Protein AF-A0A945HWL0-F1 (afdb_monomer)

Structure (mmCIF, N/CA/C/O backbone):
data_AF-A0A945HWL0-F1
#
_entry.id   AF-A0A945HWL0-F1
#
loop_
_atom_site.group_PDB
_atom_site.id
_atom_site.type_symbol
_atom_site.label_atom_id
_atom_site.label_alt_id
_atom_site.label_comp_id
_atom_site.label_asym_id
_atom_site.label_entity_id
_atom_site.label_seq_id
_atom_site.pdbx_PDB_ins_code
_atom_site.Cartn_x
_atom_site.Cartn_y
_atom_site.Cartn_z
_atom_site.occupancy
_atom_site.B_iso_or_equiv
_atom_site.auth_seq_id
_atom_site.auth_comp_id
_atom_site.auth_asym_id
_atom_site.auth_atom_id
_atom_site.pdbx_PDB_model_num
ATOM 1 N N . MET A 1 1 ? -1.138 -29.474 -61.353 1.00 31.70 1 MET A N 1
ATOM 2 C CA . MET A 1 1 ? -0.310 -30.289 -60.427 1.00 31.70 1 MET A CA 1
ATOM 3 C C . MET A 1 1 ? 0.779 -29.372 -59.882 1.00 31.70 1 MET A C 1
ATOM 5 O O . MET A 1 1 ? 1.465 -28.802 -60.707 1.00 31.70 1 MET A O 1
ATOM 9 N N . ARG A 1 2 ? 0.978 -29.104 -58.590 1.00 29.55 2 ARG A N 1
ATOM 10 C CA . ARG A 1 2 ? 0.457 -29.659 -57.333 1.00 29.55 2 ARG A CA 1
ATOM 11 C C . ARG A 1 2 ? 0.243 -28.516 -56.326 1.00 29.55 2 ARG A C 1
ATOM 13 O O . ARG A 1 2 ? 0.964 -27.528 -56.336 1.00 29.55 2 ARG A O 1
ATOM 20 N N . PHE A 1 3 ? -0.765 -28.721 -55.491 1.00 24.02 3 PHE A N 1
ATOM 21 C CA . PHE A 1 3 ? -1.136 -27.985 -54.290 1.00 24.02 3 PHE A CA 1
ATOM 22 C C . PHE A 1 3 ? -0.416 -28.592 -53.067 1.00 24.02 3 PHE A C 1
ATOM 24 O O . PHE A 1 3 ? -0.153 -29.796 -53.081 1.00 24.02 3 PHE A O 1
ATOM 31 N N . SER A 1 4 ? -0.272 -27.779 -52.010 1.00 29.03 4 SER A N 1
ATOM 32 C CA . SER A 1 4 ? -0.361 -28.167 -50.583 1.00 29.03 4 SER A CA 1
ATOM 33 C C . SER A 1 4 ? 0.836 -28.887 -49.928 1.00 29.03 4 SER A C 1
ATOM 35 O O . SER A 1 4 ? 1.519 -29.653 -50.587 1.00 29.03 4 SER A O 1
ATOM 37 N N . PHE A 1 5 ? 1.148 -28.764 -48.627 1.00 27.81 5 PHE A N 1
ATOM 38 C CA . PHE A 1 5 ? 0.591 -28.059 -47.453 1.00 27.81 5 PHE A CA 1
ATOM 39 C C . PHE A 1 5 ? 1.579 -28.265 -46.266 1.00 27.81 5 PHE A C 1
ATOM 41 O O . PHE A 1 5 ? 2.423 -29.155 -46.335 1.00 27.81 5 PHE A O 1
ATOM 48 N N . LEU A 1 6 ? 1.312 -27.553 -45.159 1.00 27.14 6 LEU A N 1
ATOM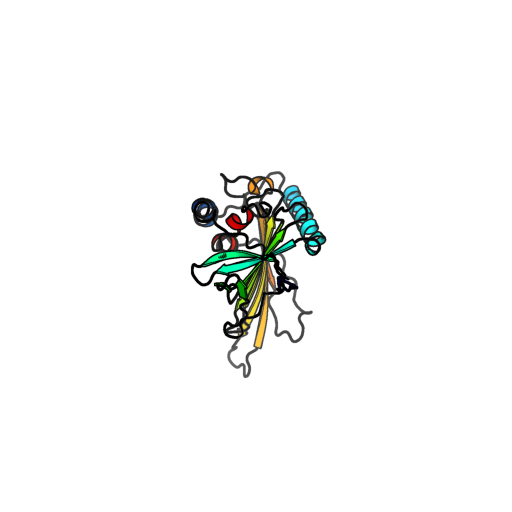 49 C CA . LEU A 1 6 ? 1.697 -27.780 -43.746 1.00 27.14 6 LEU A CA 1
ATOM 50 C C . LEU A 1 6 ? 3.037 -27.196 -43.259 1.00 27.14 6 LEU A C 1
ATOM 52 O O . LEU A 1 6 ? 4.093 -27.705 -43.608 1.00 27.14 6 LEU A O 1
ATOM 56 N N . THR A 1 7 ? 3.087 -26.032 -42.583 1.00 28.72 7 THR A N 1
ATOM 57 C CA . THR A 1 7 ? 2.623 -25.648 -41.212 1.00 28.72 7 THR A CA 1
ATOM 58 C C . THR A 1 7 ? 3.153 -26.525 -40.069 1.00 28.72 7 THR A C 1
ATOM 60 O O . THR A 1 7 ? 2.930 -27.727 -40.080 1.00 28.72 7 THR A O 1
ATOM 63 N N . PHE A 1 8 ? 3.761 -25.915 -39.033 1.00 27.59 8 PHE A N 1
ATOM 64 C CA . PHE A 1 8 ? 3.120 -25.767 -37.709 1.00 27.59 8 PHE A CA 1
ATOM 65 C C . PHE A 1 8 ? 3.921 -24.881 -36.716 1.00 27.59 8 PHE A C 1
ATOM 67 O O . PHE A 1 8 ? 5.028 -25.212 -36.317 1.00 27.59 8 PHE A O 1
ATOM 74 N N . ILE A 1 9 ? 3.288 -23.763 -36.338 1.00 29.19 9 ILE A N 1
ATOM 75 C CA . ILE A 1 9 ? 3.091 -23.220 -34.978 1.00 29.19 9 ILE A CA 1
ATOM 76 C C . ILE A 1 9 ? 4.310 -23.042 -34.055 1.00 29.19 9 ILE A C 1
ATOM 78 O O . ILE A 1 9 ? 4.743 -23.975 -33.398 1.00 29.19 9 ILE A O 1
ATOM 82 N N . TYR A 1 10 ? 4.688 -21.775 -33.851 1.00 26.78 10 TYR A N 1
ATOM 83 C CA . TYR A 1 10 ? 4.917 -21.206 -32.513 1.00 26.78 10 TYR A CA 1
ATOM 84 C C . TYR A 1 10 ? 4.355 -19.772 -32.476 1.00 26.78 10 TYR A C 1
ATOM 86 O O . TYR A 1 10 ? 5.049 -18.793 -32.236 1.00 26.78 10 TYR A O 1
ATOM 94 N N . GLN A 1 11 ? 3.053 -19.637 -32.745 1.00 27.55 11 GLN A N 1
ATOM 95 C CA . GLN A 1 11 ? 2.280 -18.599 -32.067 1.00 27.55 11 GLN A CA 1
ATOM 96 C C . GLN A 1 11 ? 1.933 -19.174 -30.695 1.00 27.55 11 GLN A C 1
ATOM 98 O O . GLN A 1 11 ? 0.851 -19.714 -30.490 1.00 27.55 11 GLN A O 1
ATOM 103 N N . MET A 1 12 ? 2.874 -19.087 -29.755 1.00 25.14 12 MET A N 1
ATOM 104 C CA . MET A 1 12 ? 2.459 -18.932 -28.369 1.00 25.14 12 MET A CA 1
ATOM 105 C C . MET A 1 12 ? 1.903 -17.517 -28.319 1.00 25.14 12 MET A C 1
ATOM 107 O O . MET A 1 12 ? 2.640 -16.538 -28.236 1.00 25.14 12 MET A O 1
ATOM 111 N N . THR A 1 13 ? 0.592 -17.396 -28.510 1.00 31.72 13 THR A N 1
ATOM 112 C CA . THR A 1 13 ? -0.143 -16.221 -28.065 1.00 31.72 13 THR A CA 1
ATOM 113 C C . THR A 1 13 ? 0.032 -16.179 -26.556 1.00 31.72 13 THR A C 1
ATOM 115 O O . THR A 1 13 ? -0.805 -16.693 -25.815 1.00 31.72 13 THR A O 1
ATOM 118 N N . SER A 1 14 ? 1.148 -15.624 -26.088 1.00 31.56 14 SER A N 1
ATOM 119 C CA . SER A 1 14 ? 1.226 -15.121 -24.733 1.00 31.56 14 SER A CA 1
ATOM 120 C C . SER A 1 14 ? 0.176 -14.025 -24.691 1.00 31.56 14 SER A C 1
ATOM 122 O O . SER A 1 14 ? 0.393 -12.918 -25.182 1.00 31.56 14 SER A O 1
ATOM 124 N N . PHE A 1 15 ? -1.017 -14.382 -24.216 1.00 35.84 15 PHE A N 1
ATOM 125 C CA . PHE A 1 15 ? -2.052 -13.432 -23.856 1.00 35.84 15 PHE A CA 1
ATOM 126 C C . PHE A 1 15 ? -1.463 -12.604 -22.716 1.00 35.84 15 PHE A C 1
ATOM 128 O O . PHE A 1 15 ? -1.609 -12.920 -21.538 1.00 35.84 15 PHE A O 1
ATOM 135 N N . VAL A 1 16 ? -0.696 -11.575 -23.071 1.00 39.41 16 VAL A N 1
ATOM 136 C CA . VAL A 1 16 ? -0.457 -10.450 -22.183 1.00 39.41 16 VAL A CA 1
ATOM 137 C C . VAL A 1 16 ? -1.834 -9.825 -22.048 1.00 39.41 16 VAL A C 1
ATOM 139 O O . VAL A 1 16 ? -2.327 -9.181 -22.974 1.00 39.41 16 VAL A O 1
ATOM 142 N N . TRP A 1 17 ? -2.504 -10.103 -20.935 1.00 44.16 17 TRP A N 1
ATOM 143 C CA . TRP A 1 17 ? -3.725 -9.404 -20.570 1.00 44.16 17 TRP A CA 1
ATOM 144 C C . TRP A 1 17 ? -3.342 -7.962 -20.250 1.00 44.16 17 TRP A C 1
ATOM 146 O O . TRP A 1 17 ? -3.083 -7.601 -19.107 1.00 44.16 17 TRP A O 1
ATOM 156 N N . LEU A 1 18 ? -3.221 -7.154 -21.299 1.00 43.69 18 LEU A N 1
ATOM 157 C CA . LEU A 1 18 ? -2.902 -5.745 -21.200 1.00 43.69 18 LEU A CA 1
ATOM 158 C C . LEU A 1 18 ? -4.197 -5.020 -20.810 1.00 43.69 18 LEU A C 1
ATOM 160 O O . LEU A 1 18 ? -5.021 -4.690 -21.663 1.00 43.69 18 LEU A O 1
ATOM 164 N N . ILE A 1 19 ? -4.422 -4.820 -19.509 1.00 53.97 19 ILE A N 1
ATOM 165 C CA . ILE A 1 19 ? -5.594 -4.070 -19.039 1.00 53.97 19 ILE A CA 1
ATOM 166 C C . ILE A 1 19 ? -5.339 -2.591 -19.315 1.00 53.97 19 ILE A C 1
ATOM 168 O O . ILE A 1 19 ? -4.570 -1.943 -18.603 1.00 53.97 19 ILE A O 1
ATOM 172 N N . ALA A 1 20 ? -5.959 -2.066 -20.373 1.00 43.78 20 ALA A N 1
ATOM 173 C CA . ALA A 1 20 ? -5.844 -0.663 -20.736 1.00 43.78 20 ALA A CA 1
ATOM 174 C C . ALA A 1 20 ? -6.577 0.228 -19.730 1.00 43.78 20 ALA A C 1
ATOM 176 O O . ALA A 1 20 ? -7.778 0.092 -19.490 1.00 43.78 20 ALA A O 1
ATOM 177 N N . ALA A 1 21 ? -5.845 1.193 -19.188 1.00 47.69 21 ALA A N 1
ATOM 178 C CA . ALA A 1 21 ? -6.322 2.143 -18.206 1.00 47.69 21 ALA A CA 1
ATOM 179 C C . ALA A 1 21 ? -7.119 3.321 -18.819 1.00 47.69 21 ALA A C 1
ATOM 181 O O . ALA A 1 21 ? -6.819 4.490 -18.580 1.00 47.69 21 ALA A O 1
ATOM 182 N N . THR A 1 22 ? -8.133 3.071 -19.651 1.00 39.31 22 THR A N 1
ATOM 183 C CA . THR A 1 22 ? -8.811 4.149 -20.410 1.00 39.31 22 THR A CA 1
ATOM 184 C C . THR A 1 22 ? -9.835 4.959 -19.605 1.00 39.31 22 THR A C 1
ATOM 186 O O . THR A 1 22 ? -10.060 6.126 -19.910 1.00 39.31 22 THR A O 1
ATOM 189 N N . ASN A 1 23 ? -10.387 4.423 -18.513 1.00 35.09 23 ASN A N 1
ATOM 190 C CA . ASN A 1 23 ? -11.319 5.147 -17.629 1.00 35.09 23 ASN A CA 1
ATOM 191 C C . ASN A 1 23 ? -10.647 6.154 -16.665 1.00 35.09 23 ASN A C 1
ATOM 193 O O . ASN A 1 23 ? -11.290 6.659 -15.758 1.00 35.09 23 ASN A O 1
ATOM 197 N N . PHE A 1 24 ? -9.359 6.462 -16.808 1.00 39.72 24 PHE A N 1
ATOM 198 C CA . PHE A 1 24 ? -8.537 6.981 -15.706 1.00 39.72 24 PHE A CA 1
ATOM 199 C C . PHE A 1 24 ? -8.543 8.504 -15.542 1.00 39.72 24 PHE A C 1
ATOM 201 O O . PHE A 1 24 ? -8.428 9.013 -14.426 1.00 39.72 24 PHE A O 1
ATOM 208 N N . ILE A 1 25 ? -8.719 9.240 -16.641 1.00 31.66 25 ILE A N 1
ATOM 209 C CA . ILE A 1 25 ? -8.550 10.704 -16.685 1.00 31.66 25 ILE A CA 1
ATOM 210 C C . ILE A 1 25 ? -9.702 11.434 -15.967 1.00 31.66 25 ILE A C 1
ATOM 212 O O . ILE A 1 25 ? -9.511 12.509 -15.403 1.00 31.66 25 ILE A O 1
ATOM 216 N N . GLN A 1 26 ? -10.901 10.844 -15.925 1.00 27.78 26 GLN A N 1
ATOM 217 C CA . GLN A 1 26 ? -12.084 11.488 -15.341 1.00 27.78 26 GLN A CA 1
ATOM 218 C C . GLN A 1 26 ? -12.188 11.311 -13.811 1.00 27.78 26 GLN A C 1
ATOM 220 O O . GLN A 1 26 ? -12.713 12.191 -13.132 1.00 27.78 26 GLN A O 1
ATOM 225 N N . PHE A 1 27 ? -11.628 10.232 -13.249 1.00 34.12 27 PHE A N 1
ATOM 226 C CA . PHE A 1 27 ? -11.662 9.934 -11.803 1.00 34.12 27 PHE A CA 1
ATOM 227 C C . PHE A 1 27 ? -10.546 10.607 -10.992 1.00 34.12 27 PHE A C 1
ATOM 229 O O . PHE A 1 27 ? -10.661 10.745 -9.774 1.00 34.12 27 PHE A O 1
ATOM 236 N N . GLN A 1 28 ? -9.491 11.080 -11.660 1.00 36.47 28 GLN A N 1
ATOM 237 C CA . GLN A 1 28 ? -8.352 11.772 -11.049 1.00 36.47 28 GLN A CA 1
ATOM 238 C C . GLN A 1 28 ? -8.765 13.009 -10.225 1.00 36.47 28 GLN A C 1
ATOM 240 O O . GLN A 1 28 ? -8.102 13.380 -9.258 1.00 36.47 28 GLN A O 1
ATOM 245 N N . LYS A 1 29 ? -9.890 13.635 -10.593 1.00 32.69 29 LYS A N 1
ATOM 246 C CA . LYS A 1 29 ? -10.357 14.906 -10.029 1.00 32.69 29 LYS A CA 1
ATOM 247 C C . LYS A 1 29 ? -11.045 14.777 -8.661 1.00 32.69 29 LYS A C 1
ATOM 249 O O . LYS A 1 29 ? -11.043 15.749 -7.922 1.00 32.69 29 LYS A O 1
ATOM 254 N N . THR A 1 30 ? -11.600 13.612 -8.305 1.00 42.53 30 THR A N 1
ATOM 255 C CA . THR A 1 30 ? -12.427 13.439 -7.085 1.00 42.53 30 THR A CA 1
ATOM 256 C C . THR A 1 30 ? -11.662 12.928 -5.859 1.00 42.53 30 THR A C 1
ATOM 258 O O . THR A 1 30 ? -11.979 13.306 -4.740 1.00 42.53 30 THR A O 1
ATOM 261 N N . THR A 1 31 ? -10.622 12.106 -6.026 1.00 48.06 31 THR A N 1
ATOM 262 C CA . THR A 1 31 ? -9.823 11.561 -4.904 1.00 48.06 31 THR A CA 1
ATOM 263 C C . THR A 1 31 ? -8.801 12.547 -4.342 1.00 48.06 31 THR A C 1
ATOM 265 O O . THR A 1 31 ? -8.428 12.454 -3.174 1.00 48.06 31 THR A O 1
ATOM 268 N N . SER A 1 32 ? -8.361 13.501 -5.167 1.00 50.72 32 SER A N 1
ATOM 269 C CA . SER A 1 32 ? -7.378 14.525 -4.806 1.00 50.72 32 SER A CA 1
ATOM 270 C C . SER A 1 32 ? -7.838 15.391 -3.628 1.00 50.72 32 SER A C 1
ATOM 272 O O . SER A 1 32 ? -7.012 15.721 -2.777 1.00 50.72 32 SER A O 1
ATOM 274 N N . ASP A 1 33 ? -9.128 15.718 -3.520 1.00 56.16 33 ASP A N 1
ATOM 275 C CA . ASP A 1 33 ? -9.616 16.689 -2.533 1.00 56.16 33 ASP A CA 1
ATOM 276 C C . ASP A 1 33 ? -9.529 16.186 -1.079 1.00 56.16 33 ASP A C 1
ATOM 278 O O . ASP A 1 33 ? -9.238 16.979 -0.183 1.00 56.16 33 ASP A O 1
ATOM 282 N N . CYS A 1 34 ? -9.669 14.876 -0.839 1.00 61.34 34 CYS A N 1
ATOM 283 C CA . CYS A 1 34 ? -9.738 14.317 0.516 1.00 61.34 34 CYS A CA 1
ATOM 284 C C . CYS A 1 34 ? -8.448 14.378 1.334 1.00 61.34 34 CYS A C 1
ATOM 286 O O . CYS A 1 34 ? -8.510 14.375 2.560 1.00 61.34 34 CYS A O 1
ATOM 288 N N . PHE A 1 35 ? -7.282 14.430 0.685 1.00 61.28 35 PHE A N 1
ATOM 289 C CA . PHE A 1 35 ? -5.996 14.444 1.396 1.00 61.28 35 PHE A CA 1
ATOM 290 C C . PHE A 1 35 ? -5.068 15.598 0.972 1.00 61.28 35 PHE A C 1
ATOM 292 O O . PHE A 1 35 ? -3.927 15.683 1.433 1.00 61.28 35 PHE A O 1
ATOM 299 N N . THR A 1 36 ? -5.540 16.522 0.119 1.00 54.72 36 THR A N 1
ATOM 300 C CA . THR A 1 36 ? -4.785 17.731 -0.277 1.00 54.72 36 THR A CA 1
ATOM 301 C C . THR A 1 36 ? -5.217 18.998 0.465 1.00 54.72 36 THR A C 1
ATOM 303 O O . THR A 1 36 ? -4.371 19.865 0.699 1.00 54.72 36 THR A O 1
ATOM 306 N N . LYS A 1 37 ? -6.480 19.103 0.902 1.00 51.66 37 LYS A N 1
ATOM 307 C CA . LYS A 1 37 ? -7.030 20.288 1.581 1.00 51.66 37 LYS A CA 1
ATOM 308 C C . LYS A 1 37 ? -7.115 20.097 3.099 1.00 51.66 37 LYS A C 1
ATOM 310 O O . LYS A 1 37 ? -8.169 19.776 3.612 1.00 51.66 37 LYS A O 1
ATOM 315 N N . GLY A 1 38 ? -5.996 20.345 3.786 1.00 49.59 38 GLY A N 1
ATOM 316 C CA . GLY A 1 38 ? -5.936 20.925 5.140 1.00 49.59 38 GLY A CA 1
ATOM 317 C C . GLY A 1 38 ? -6.707 20.245 6.286 1.00 49.59 38 GLY A C 1
ATOM 318 O O . GLY A 1 38 ? -7.925 20.218 6.307 1.00 49.59 38 GLY A O 1
ATOM 319 N N . THR A 1 39 ? -5.957 19.847 7.320 1.00 51.09 39 THR A N 1
ATOM 320 C CA . THR A 1 39 ? -6.382 19.216 8.589 1.00 51.09 39 THR A CA 1
ATOM 321 C C . THR A 1 39 ? -6.935 17.800 8.468 1.00 51.09 39 THR A C 1
ATOM 323 O O . THR A 1 39 ? -8.129 17.561 8.370 1.00 51.09 39 THR A O 1
ATOM 326 N N . THR A 1 40 ? -6.018 16.840 8.563 1.00 63.44 40 THR A N 1
ATOM 327 C CA . THR A 1 40 ? -6.364 15.453 8.851 1.00 63.44 40 THR A CA 1
ATOM 328 C C . THR A 1 40 ? -6.775 15.343 10.320 1.00 63.44 40 THR A C 1
ATOM 330 O O . THR A 1 40 ? -5.918 15.348 11.203 1.00 63.44 40 THR A O 1
ATOM 333 N N . GLU A 1 41 ? -8.077 15.304 10.592 1.00 70.56 41 GLU A N 1
ATOM 334 C CA . GLU A 1 41 ? -8.618 15.127 11.941 1.00 70.56 41 GLU A CA 1
ATOM 335 C C . GLU A 1 41 ? -8.754 13.636 12.282 1.00 70.56 41 GLU A C 1
ATOM 337 O O . GLU A 1 41 ? -9.186 12.828 11.456 1.00 70.56 41 GLU A O 1
ATOM 342 N N . ILE A 1 42 ? -8.368 13.259 13.506 1.00 82.06 42 ILE A N 1
ATOM 343 C CA . ILE A 1 42 ? -8.591 11.903 14.013 1.00 82.06 42 ILE A CA 1
ATOM 344 C C . ILE A 1 42 ? -10.012 11.836 14.570 1.00 82.06 42 ILE A C 1
ATOM 346 O O . ILE A 1 42 ? -10.314 12.420 15.608 1.00 82.06 42 ILE A O 1
ATOM 350 N N . PHE A 1 43 ? -10.866 11.079 13.894 1.00 84.38 43 PHE A N 1
ATOM 351 C CA . PHE A 1 43 ? -12.225 10.791 14.323 1.00 84.38 43 PHE A CA 1
ATOM 352 C C . PHE A 1 43 ? -12.230 9.680 15.379 1.00 84.38 43 PHE A C 1
ATOM 354 O O . PHE A 1 43 ? -11.711 8.591 15.148 1.00 84.38 43 PHE A O 1
ATOM 361 N N . VAL A 1 44 ? -12.848 9.921 16.534 1.00 87.56 44 VAL A N 1
ATOM 362 C CA . VAL A 1 44 ? -12.948 8.928 17.614 1.00 87.56 44 VAL A CA 1
ATOM 363 C C . VAL A 1 44 ? -14.381 8.385 17.664 1.00 87.56 44 VAL A C 1
ATOM 365 O O . VAL A 1 44 ? -15.240 9.035 18.253 1.00 87.56 44 VAL A O 1
ATOM 368 N N . PRO A 1 45 ? -14.675 7.224 17.047 1.00 85.56 45 PRO A N 1
ATOM 369 C CA . PRO A 1 45 ? -15.994 6.610 17.148 1.00 85.56 45 PRO A CA 1
ATOM 370 C C . PRO A 1 45 ? -16.223 5.973 18.526 1.00 85.56 45 PRO A C 1
ATOM 372 O O . PRO A 1 45 ? -15.287 5.461 19.146 1.00 85.56 45 PRO A O 1
ATOM 375 N N . ASP A 1 46 ? -17.486 5.888 18.949 1.00 88.69 46 ASP A N 1
ATOM 376 C CA . ASP A 1 46 ? -17.893 5.257 20.218 1.00 88.69 46 ASP A CA 1
ATOM 377 C C . ASP A 1 46 ? -17.426 3.791 20.339 1.00 88.69 46 ASP A C 1
ATOM 379 O O . ASP A 1 46 ? -17.163 3.288 21.430 1.00 88.69 46 ASP A O 1
ATOM 383 N N . ASN A 1 47 ? -17.276 3.096 19.207 1.00 90.94 47 ASN A N 1
ATOM 384 C CA . ASN A 1 47 ? -16.847 1.700 19.112 1.00 90.94 47 ASN A CA 1
ATOM 385 C C . ASN A 1 47 ? -15.362 1.528 18.711 1.00 90.94 47 ASN A C 1
ATOM 387 O O . ASN A 1 47 ? -14.994 0.458 18.224 1.00 90.94 47 ASN A O 1
ATOM 391 N N . LEU A 1 48 ? -14.496 2.529 18.935 1.00 90.50 48 LEU A N 1
ATOM 392 C CA . LEU A 1 48 ? -13.093 2.558 18.473 1.00 90.50 48 LEU A CA 1
ATOM 393 C C . LEU A 1 48 ? -12.312 1.251 18.688 1.00 90.50 48 LEU A C 1
ATOM 395 O O . LEU A 1 48 ? -11.619 0.785 17.785 1.00 90.50 48 LEU A O 1
ATOM 399 N N . ASN A 1 49 ? -12.394 0.652 19.878 1.00 92.50 49 ASN A N 1
ATOM 400 C CA . ASN A 1 49 ? -11.641 -0.572 20.177 1.00 92.50 49 ASN A CA 1
ATOM 401 C C . ASN A 1 49 ? -12.090 -1.757 19.316 1.00 92.50 49 ASN A C 1
ATOM 403 O O . ASN A 1 49 ? -11.250 -2.553 18.897 1.00 92.50 49 ASN A O 1
ATOM 407 N N . LYS A 1 50 ? -13.394 -1.851 19.035 1.00 94.00 50 LYS A N 1
ATOM 408 C CA . LYS A 1 50 ? -13.952 -2.872 18.151 1.00 94.00 50 LYS A CA 1
ATOM 409 C C . LYS A 1 50 ? -13.505 -2.635 16.708 1.00 94.00 50 LYS A C 1
ATOM 411 O O . LYS A 1 50 ? -12.974 -3.552 16.103 1.00 94.00 50 LYS A O 1
ATOM 416 N N . GLU A 1 51 ? -13.595 -1.398 16.214 1.00 93.56 51 GLU A N 1
ATOM 417 C CA . GLU A 1 51 ? -13.118 -1.038 14.865 1.00 93.56 51 GLU A CA 1
ATOM 418 C C . GLU A 1 51 ? -11.640 -1.404 14.659 1.00 93.56 51 GLU A C 1
ATOM 420 O O . GLU A 1 51 ? -11.269 -2.003 13.654 1.00 93.56 51 GLU A O 1
ATOM 425 N N . ILE A 1 52 ? -10.773 -1.097 15.631 1.00 93.56 52 ILE A N 1
ATOM 426 C CA . ILE A 1 52 ? -9.346 -1.451 15.551 1.00 93.56 52 ILE A CA 1
ATOM 427 C C . ILE A 1 52 ? -9.149 -2.971 15.508 1.00 93.56 52 ILE A C 1
ATOM 429 O O . ILE A 1 52 ? -8.247 -3.446 14.813 1.00 93.56 52 ILE A O 1
ATOM 433 N N . GLN A 1 53 ? -9.942 -3.728 16.267 1.00 95.00 53 GLN A N 1
ATOM 434 C CA . GLN A 1 53 ? -9.864 -5.184 16.275 1.00 95.00 53 GLN A CA 1
ATOM 435 C C . GLN A 1 53 ? -10.315 -5.769 14.931 1.00 95.00 53 GLN A C 1
ATOM 437 O O . GLN A 1 53 ? -9.575 -6.560 14.349 1.00 95.00 53 GLN A O 1
ATOM 442 N N . ASP A 1 54 ? -11.442 -5.299 14.395 1.00 95.44 54 ASP A N 1
ATOM 443 C CA . ASP A 1 54 ? -11.970 -5.717 13.093 1.00 95.44 54 ASP A CA 1
ATOM 444 C C . ASP A 1 54 ? -10.953 -5.431 11.968 1.00 95.44 54 ASP A C 1
ATOM 446 O O . ASP A 1 54 ? -10.674 -6.295 11.132 1.00 95.44 54 ASP A O 1
ATOM 450 N N . ILE A 1 55 ? -10.301 -4.258 11.996 1.00 95.38 55 ILE A N 1
ATOM 451 C CA . ILE A 1 55 ? -9.214 -3.906 11.068 1.00 95.38 55 ILE A CA 1
ATOM 452 C C . ILE A 1 55 ? -8.045 -4.891 11.176 1.00 95.38 55 ILE A C 1
ATOM 454 O O . ILE A 1 55 ? -7.532 -5.349 10.155 1.00 95.38 55 ILE A O 1
ATOM 458 N N . ARG A 1 56 ? -7.602 -5.224 12.395 1.00 94.31 56 ARG A N 1
ATOM 459 C CA . ARG A 1 56 ? -6.474 -6.149 12.614 1.00 94.31 56 ARG A CA 1
ATOM 460 C C . ARG A 1 56 ? -6.782 -7.554 12.119 1.00 94.31 56 ARG A C 1
ATOM 462 O O . ARG A 1 56 ? -5.912 -8.182 11.520 1.00 94.31 56 ARG A O 1
ATOM 469 N N . GLU A 1 57 ? -7.991 -8.041 12.368 1.00 96.56 57 GLU A N 1
ATOM 470 C CA . GLU A 1 57 ? -8.435 -9.358 11.916 1.00 96.56 57 GLU A CA 1
ATOM 471 C C . GLU A 1 57 ? -8.519 -9.428 10.393 1.00 96.56 57 GLU A C 1
ATOM 473 O O . GLU A 1 57 ? -8.030 -10.389 9.794 1.00 96.56 57 GLU A O 1
ATOM 478 N N . LEU A 1 58 ? -9.074 -8.392 9.757 1.00 95.69 58 LEU A N 1
ATOM 479 C CA . LEU A 1 58 ? -9.179 -8.325 8.304 1.00 95.69 58 LEU A CA 1
ATOM 480 C C . LEU A 1 58 ? -7.802 -8.225 7.636 1.00 95.69 58 LEU A C 1
ATOM 482 O O . LEU A 1 58 ? -7.512 -8.992 6.720 1.00 95.69 58 LEU A O 1
ATOM 486 N N . TYR A 1 59 ? -6.932 -7.340 8.130 1.00 94.19 59 TYR A N 1
ATOM 487 C CA . TYR A 1 59 ? -5.540 -7.238 7.684 1.00 94.19 59 TYR A CA 1
ATOM 488 C C . TYR A 1 59 ? -4.797 -8.576 7.829 1.00 94.19 59 TYR A C 1
ATOM 490 O O . TYR A 1 59 ? -4.161 -9.032 6.883 1.00 94.19 59 TYR A O 1
ATOM 498 N N . SER A 1 60 ? -4.917 -9.243 8.983 1.00 95.81 60 SER A N 1
ATOM 499 C CA . SER A 1 60 ? -4.258 -10.530 9.246 1.00 95.81 60 SER A CA 1
ATOM 500 C C . SER A 1 60 ? -4.733 -11.629 8.291 1.00 95.81 60 SER A C 1
ATOM 502 O O . SER A 1 60 ? -3.930 -12.417 7.792 1.00 95.81 60 SER A O 1
ATOM 504 N N . ARG A 1 61 ? -6.035 -11.656 7.980 1.00 96.31 61 ARG A N 1
ATOM 505 C CA . ARG A 1 61 ? -6.599 -12.574 6.984 1.00 96.31 61 ARG A CA 1
ATOM 506 C C . ARG A 1 61 ? -6.022 -12.315 5.595 1.00 96.31 61 ARG A C 1
ATOM 508 O O . ARG A 1 61 ? -5.566 -13.255 4.955 1.00 96.31 61 ARG A O 1
ATOM 515 N N . ILE A 1 62 ? -5.986 -11.051 5.166 1.00 95.88 62 ILE A N 1
ATOM 516 C CA . ILE A 1 62 ? -5.393 -10.665 3.880 1.00 95.88 62 ILE A CA 1
ATOM 517 C C . ILE A 1 62 ? -3.930 -11.115 3.807 1.00 95.88 62 ILE A C 1
ATOM 519 O O . ILE A 1 62 ? -3.544 -11.732 2.822 1.00 95.88 62 ILE A O 1
ATOM 523 N N . GLU A 1 63 ? -3.141 -10.878 4.856 1.00 95.75 63 GLU A N 1
ATOM 524 C CA . GLU A 1 63 ? -1.732 -11.283 4.912 1.00 95.75 63 GLU A CA 1
ATOM 525 C C . GLU A 1 63 ? -1.526 -12.801 4.873 1.00 95.75 63 GLU A C 1
ATOM 527 O O . GLU A 1 63 ? -0.555 -13.274 4.281 1.00 95.75 63 GLU A O 1
ATOM 532 N N . LYS A 1 64 ? -2.431 -13.568 5.488 1.00 95.56 64 LYS A N 1
ATOM 533 C CA . LYS A 1 64 ? -2.398 -15.034 5.467 1.00 95.56 64 LYS A CA 1
ATOM 534 C C . LYS A 1 64 ? -2.715 -15.589 4.080 1.00 95.56 64 LYS A C 1
ATOM 536 O O . LYS A 1 64 ? -2.059 -16.529 3.637 1.00 95.56 64 LYS A O 1
ATOM 541 N N . ASP A 1 65 ? -3.703 -15.006 3.411 1.00 94.31 65 ASP A N 1
ATOM 542 C CA . ASP A 1 65 ? -4.228 -15.517 2.147 1.00 94.31 65 ASP A CA 1
ATOM 543 C C . ASP A 1 65 ? -3.475 -14.949 0.928 1.00 94.31 65 ASP A C 1
ATOM 545 O O . ASP A 1 65 ? -3.629 -15.462 -0.181 1.00 94.31 65 ASP A O 1
ATOM 549 N N . LYS A 1 66 ? -2.615 -13.932 1.111 1.00 91.81 66 LYS A N 1
ATOM 550 C CA . LYS A 1 66 ? -1.961 -13.191 0.014 1.00 91.81 66 LYS A CA 1
ATOM 551 C C . LYS A 1 66 ? -1.161 -14.034 -0.971 1.00 91.81 66 LYS A C 1
ATOM 553 O O . LYS A 1 66 ? -1.005 -13.630 -2.117 1.00 91.81 66 LYS A O 1
ATOM 558 N N . SER A 1 67 ? -0.640 -15.181 -0.542 1.00 91.38 67 SER A N 1
ATOM 559 C CA . SER A 1 67 ? 0.098 -16.107 -1.410 1.00 91.38 67 SER A CA 1
ATOM 560 C C . SER A 1 67 ? -0.793 -16.789 -2.450 1.00 91.38 67 SER A C 1
ATOM 562 O O . SER A 1 67 ? -0.282 -17.336 -3.420 1.00 91.38 67 SER A O 1
ATOM 564 N N . THR A 1 68 ? -2.112 -16.762 -2.253 1.00 92.56 68 THR A N 1
ATOM 565 C CA . THR A 1 68 ? -3.110 -17.317 -3.179 1.00 92.56 68 THR A CA 1
ATOM 566 C C . THR A 1 68 ? -3.651 -16.281 -4.165 1.00 92.56 68 THR A C 1
ATOM 568 O O . THR A 1 68 ? -4.452 -16.618 -5.035 1.00 92.56 68 THR A O 1
ATOM 571 N N . TYR A 1 69 ? -3.257 -15.015 -4.018 1.00 91.94 69 TYR A N 1
ATOM 572 C CA . TYR A 1 69 ? -3.776 -13.918 -4.823 1.00 91.94 69 TYR A CA 1
ATOM 573 C C . TYR A 1 69 ? -3.051 -13.811 -6.157 1.00 91.94 69 TYR A C 1
ATOM 575 O O . TYR A 1 69 ? -1.848 -14.049 -6.255 1.00 91.94 69 TYR A O 1
ATOM 583 N N . LYS A 1 70 ? -3.787 -13.367 -7.176 1.00 90.25 70 LYS A N 1
ATOM 584 C CA . LYS A 1 70 ? -3.194 -12.948 -8.441 1.00 90.25 70 LYS A CA 1
ATOM 585 C C . LYS A 1 70 ? -2.439 -11.638 -8.223 1.00 90.25 70 LYS A C 1
ATOM 587 O O . LYS A 1 70 ? -2.995 -10.702 -7.644 1.00 90.25 70 LYS A O 1
ATOM 592 N N . VAL A 1 71 ? -1.198 -11.563 -8.705 1.00 91.31 71 VAL A N 1
ATOM 593 C CA . VAL A 1 71 ? -0.337 -10.383 -8.552 1.00 91.31 71 VAL A CA 1
ATOM 594 C C . VAL A 1 71 ? -0.150 -9.691 -9.896 1.00 91.31 71 VAL A C 1
ATOM 596 O O . VAL A 1 71 ? 0.407 -10.264 -10.831 1.00 91.31 71 VAL A O 1
ATOM 599 N N . LEU A 1 72 ? -0.601 -8.442 -9.984 1.00 87.12 72 LEU A N 1
ATOM 600 C CA . LEU A 1 72 ? -0.401 -7.585 -11.149 1.00 87.12 72 LEU A CA 1
ATOM 601 C C . LEU A 1 72 ? 0.603 -6.483 -10.815 1.00 87.12 72 LEU A C 1
ATOM 603 O O . LEU A 1 72 ? 0.449 -5.784 -9.821 1.00 87.12 72 LEU A O 1
ATOM 607 N N . GLN A 1 73 ? 1.608 -6.298 -11.651 1.00 87.50 73 GLN A N 1
ATOM 608 C CA . GLN A 1 73 ? 2.566 -5.212 -11.596 1.00 87.50 73 GLN A CA 1
ATOM 609 C C . GLN A 1 73 ? 2.156 -4.071 -12.531 1.00 87.50 73 GLN A C 1
ATOM 611 O O . GLN A 1 73 ? 1.647 -4.291 -13.630 1.00 87.50 73 GLN A O 1
ATOM 616 N N . MET A 1 74 ? 2.378 -2.840 -12.081 1.00 84.81 74 MET A N 1
ATOM 617 C CA . MET A 1 74 ? 2.093 -1.637 -12.853 1.00 84.81 74 MET A CA 1
ATOM 618 C C . MET A 1 74 ? 3.256 -1.246 -13.763 1.00 84.81 74 MET A C 1
ATOM 620 O O . MET A 1 74 ? 4.395 -1.139 -13.310 1.00 84.81 74 MET A O 1
ATOM 624 N N . P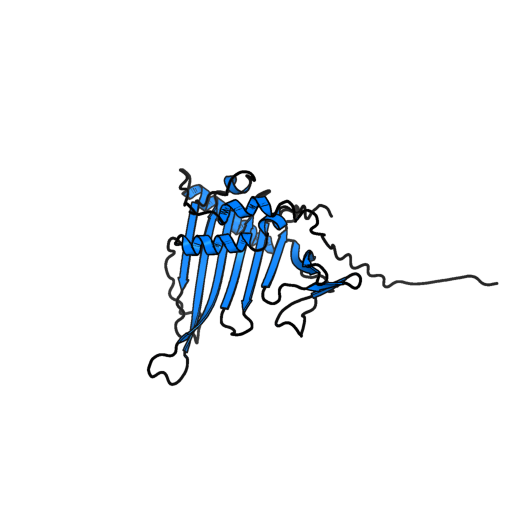HE A 1 75 ? 2.932 -0.956 -15.019 1.00 82.69 75 PHE A N 1
ATOM 625 C CA . PHE A 1 75 ? 3.851 -0.465 -16.042 1.00 82.69 75 PHE A CA 1
ATOM 626 C C . PHE A 1 75 ? 3.287 0.782 -16.724 1.00 82.69 75 PHE A C 1
ATOM 628 O O . PHE A 1 75 ? 2.074 1.001 -16.746 1.00 82.69 75 PHE A O 1
ATOM 635 N N . GLN A 1 76 ? 4.165 1.580 -17.321 1.00 82.75 76 GLN A N 1
ATOM 636 C CA . GLN A 1 76 ? 3.823 2.697 -18.190 1.00 82.75 76 GLN A CA 1
ATOM 637 C C . GLN A 1 76 ? 4.333 2.433 -19.599 1.00 82.75 76 GLN A C 1
ATOM 639 O O . GLN A 1 76 ? 5.488 2.063 -19.799 1.00 82.75 76 GLN A O 1
ATOM 644 N N . ARG A 1 77 ? 3.482 2.651 -20.598 1.00 81.44 77 ARG A N 1
ATOM 645 C CA . ARG A 1 77 ? 3.919 2.630 -21.991 1.00 81.44 77 ARG A CA 1
ATOM 646 C C . ARG A 1 77 ? 4.821 3.827 -22.260 1.00 81.44 77 ARG A C 1
ATOM 648 O O . ARG A 1 77 ? 4.401 4.963 -22.066 1.00 81.44 77 ARG A O 1
ATOM 655 N N . GLU A 1 78 ? 6.007 3.587 -22.804 1.00 83.12 78 GLU A N 1
ATOM 656 C CA . GLU A 1 78 ? 7.018 4.629 -23.013 1.00 83.12 78 GLU A CA 1
ATOM 657 C C . GLU A 1 78 ? 6.512 5.773 -23.913 1.00 83.12 78 GLU A C 1
ATOM 659 O O . GLU A 1 78 ? 6.703 6.948 -23.599 1.00 83.12 78 GLU A O 1
ATOM 664 N N . ARG A 1 79 ? 5.783 5.437 -24.989 1.00 81.88 79 ARG A N 1
ATOM 665 C CA . ARG A 1 79 ? 5.325 6.404 -26.004 1.00 81.88 79 ARG A CA 1
ATOM 666 C C . ARG A 1 79 ? 4.416 7.507 -25.457 1.00 81.88 79 ARG A C 1
ATOM 668 O O . ARG A 1 79 ? 4.523 8.648 -25.892 1.00 81.88 79 ARG A O 1
ATOM 675 N N . ASP A 1 80 ? 3.465 7.160 -24.594 1.00 79.12 80 ASP A N 1
ATOM 676 C CA . ASP A 1 80 ? 2.405 8.084 -24.157 1.00 79.12 80 ASP A CA 1
ATOM 677 C C . ASP A 1 80 ? 2.100 8.028 -22.659 1.00 79.12 80 ASP A C 1
ATOM 679 O O . ASP A 1 80 ? 1.133 8.636 -22.207 1.00 79.12 80 ASP A O 1
ATOM 683 N N . GLN A 1 81 ? 2.933 7.324 -21.889 1.00 77.81 81 GLN A N 1
ATOM 684 C CA . GLN A 1 81 ? 2.860 7.231 -20.430 1.00 77.81 81 GLN A CA 1
ATOM 685 C C . GLN A 1 81 ? 1.554 6.605 -19.909 1.00 77.81 81 GLN A C 1
ATOM 687 O O . GLN A 1 81 ? 1.246 6.690 -18.718 1.00 77.81 81 GLN A O 1
ATOM 692 N N . SER A 1 82 ? 0.786 5.942 -20.783 1.00 75.81 82 SER A N 1
ATOM 693 C CA . SER A 1 82 ? -0.426 5.218 -20.393 1.00 75.81 82 SER A CA 1
ATOM 694 C C . SER A 1 82 ? -0.078 4.084 -19.432 1.00 75.81 82 SER A C 1
ATOM 696 O O . SER A 1 82 ? 0.878 3.344 -19.662 1.00 75.81 82 SER A O 1
ATOM 698 N N . VAL A 1 83 ? -0.870 3.935 -18.372 1.00 77.19 83 VAL A N 1
ATOM 699 C CA . VAL A 1 83 ? -0.653 2.927 -17.327 1.00 77.19 83 VAL A CA 1
ATOM 700 C C . VAL A 1 83 ? -1.293 1.597 -17.722 1.00 77.19 83 VAL A C 1
ATOM 702 O O . VAL A 1 83 ? -2.393 1.564 -18.270 1.00 77.19 83 VAL A O 1
ATOM 705 N N . PHE A 1 84 ? -0.617 0.496 -17.411 1.00 77.38 84 PHE A N 1
ATOM 706 C CA . PHE A 1 84 ? -1.097 -0.865 -17.626 1.00 77.38 84 PHE A CA 1
ATOM 707 C C . PHE A 1 84 ? -0.771 -1.741 -16.421 1.00 77.38 84 PHE A C 1
ATOM 709 O O . PHE A 1 84 ? 0.218 -1.519 -15.723 1.00 77.38 84 PHE A O 1
ATOM 716 N N . LEU A 1 85 ? -1.607 -2.751 -16.195 1.00 80.25 85 LEU A N 1
ATOM 717 C CA . LEU A 1 85 ? -1.375 -3.795 -15.203 1.00 80.25 85 LEU A CA 1
ATOM 718 C C . LEU A 1 85 ? -1.051 -5.099 -15.928 1.00 80.25 85 LEU A C 1
ATOM 720 O O . LEU A 1 85 ? -1.797 -5.506 -16.816 1.00 80.25 85 LEU A O 1
ATOM 724 N N . VAL A 1 86 ? 0.050 -5.737 -15.542 1.00 80.62 86 VAL A N 1
ATOM 725 C CA . VAL A 1 86 ? 0.549 -6.981 -16.142 1.00 80.62 86 VAL A CA 1
ATOM 726 C C . VAL A 1 86 ? 0.848 -7.981 -15.044 1.00 80.62 86 VAL A C 1
ATOM 728 O O . VAL A 1 86 ? 1.305 -7.609 -13.975 1.00 80.62 86 VAL A O 1
ATOM 731 N N . GLU A 1 87 ? 0.575 -9.257 -15.271 1.00 85.38 87 GLU A N 1
ATOM 732 C CA . GLU A 1 87 ? 0.866 -10.301 -14.289 1.00 85.38 87 GLU A CA 1
ATOM 733 C C . GLU A 1 87 ? 2.375 -10.388 -13.997 1.00 85.38 87 GLU A C 1
ATOM 735 O O . GLU A 1 87 ? 3.178 -10.429 -14.925 1.00 85.38 87 GLU A O 1
ATOM 740 N N . LYS A 1 88 ? 2.756 -10.367 -12.710 1.00 78.44 88 LYS A N 1
ATOM 741 C CA . LYS A 1 88 ? 4.153 -10.180 -12.263 1.00 78.44 88 LYS A CA 1
ATOM 742 C C . LYS A 1 88 ? 5.116 -11.270 -12.760 1.00 78.44 88 LYS A C 1
ATOM 744 O O . LYS A 1 88 ? 6.295 -10.994 -12.943 1.00 78.44 88 LYS A O 1
ATOM 749 N N . ASP A 1 89 ? 4.602 -12.464 -13.032 1.00 74.50 89 ASP A N 1
ATOM 750 C CA . ASP A 1 89 ? 5.387 -13.619 -13.482 1.00 74.50 89 ASP A CA 1
ATOM 751 C C . ASP A 1 89 ? 5.165 -13.933 -14.973 1.00 74.50 89 ASP A C 1
ATOM 753 O O . ASP A 1 89 ? 5.287 -15.075 -15.415 1.00 74.50 89 ASP A O 1
ATOM 757 N N . HIS A 1 90 ? 4.798 -12.923 -15.768 1.00 72.00 90 HIS A N 1
ATOM 758 C CA . HIS A 1 90 ? 4.679 -13.075 -17.216 1.00 72.00 90 HIS A CA 1
ATOM 759 C C . HIS A 1 90 ? 6.065 -13.232 -17.865 1.00 72.00 90 HIS A C 1
ATOM 761 O O . HIS A 1 90 ? 6.987 -12.478 -17.559 1.00 72.00 90 HIS A O 1
ATOM 767 N N . GLU A 1 91 ? 6.204 -14.189 -18.792 1.00 59.25 91 GLU A N 1
ATOM 768 C CA . GLU A 1 91 ? 7.486 -14.629 -19.383 1.00 59.25 91 GLU A CA 1
ATOM 769 C C . GLU A 1 91 ? 8.286 -13.525 -20.109 1.00 59.25 91 GLU A C 1
ATOM 771 O O . GLU A 1 91 ? 9.461 -13.722 -20.412 1.00 59.25 91 GLU A O 1
ATOM 776 N N . ASN A 1 92 ? 7.684 -12.361 -20.375 1.00 71.44 92 ASN A N 1
ATOM 777 C CA . ASN A 1 92 ? 8.289 -11.278 -21.156 1.00 71.44 92 ASN A CA 1
ATOM 778 C C . ASN A 1 92 ? 8.821 -10.094 -20.323 1.00 71.44 92 ASN A C 1
ATOM 780 O O . ASN A 1 92 ? 9.271 -9.113 -20.914 1.00 71.44 92 ASN A O 1
ATOM 784 N N . ILE A 1 93 ? 8.759 -10.140 -18.986 1.00 76.56 93 ILE A N 1
ATOM 785 C CA . ILE A 1 93 ? 9.291 -9.067 -18.128 1.00 76.56 93 ILE A CA 1
ATOM 786 C C . ILE A 1 93 ? 10.801 -9.266 -17.919 1.00 76.56 93 ILE A C 1
ATOM 788 O O . ILE A 1 93 ? 11.242 -10.294 -17.410 1.00 76.56 93 ILE A O 1
ATOM 792 N N . VAL A 1 94 ? 11.602 -8.267 -18.290 1.00 75.81 94 VAL A N 1
ATOM 793 C CA . VAL A 1 94 ? 13.073 -8.284 -18.245 1.00 75.81 94 VAL A CA 1
ATOM 794 C C . VAL A 1 94 ? 13.592 -7.043 -17.521 1.00 75.81 94 VAL A C 1
ATOM 796 O O . VAL A 1 94 ? 12.989 -5.977 -17.580 1.00 75.81 94 VAL A O 1
ATOM 799 N N . MET A 1 95 ? 14.727 -7.157 -16.833 1.00 73.19 95 MET A N 1
ATOM 800 C CA . MET A 1 95 ? 15.397 -6.013 -16.210 1.00 73.19 95 MET A CA 1
ATOM 801 C C . MET A 1 95 ? 16.068 -5.132 -17.271 1.00 73.19 95 MET A C 1
ATOM 803 O O . MET A 1 95 ? 16.808 -5.625 -18.123 1.00 73.19 95 MET A O 1
ATOM 807 N N . ASP A 1 96 ? 15.829 -3.826 -17.215 1.00 67.25 96 ASP A N 1
ATOM 808 C CA . ASP A 1 96 ? 16.540 -2.849 -18.025 1.00 67.25 96 ASP A CA 1
ATOM 809 C C . ASP A 1 96 ? 17.936 -2.619 -17.441 1.00 67.25 96 ASP A C 1
ATOM 811 O O . ASP A 1 96 ? 18.099 -2.048 -16.366 1.00 67.25 96 ASP A O 1
ATOM 815 N N . ALA A 1 97 ? 18.969 -3.054 -18.158 1.00 61.88 97 ALA A N 1
ATOM 816 C CA . ALA A 1 97 ? 20.350 -2.852 -17.735 1.00 61.88 97 ALA A CA 1
ATOM 817 C C . ALA A 1 97 ? 20.792 -1.372 -17.769 1.00 61.88 97 ALA A C 1
ATOM 819 O O . ALA A 1 97 ? 21.798 -1.033 -17.147 1.00 61.88 97 ALA A O 1
ATOM 820 N N . TYR A 1 98 ? 20.077 -0.496 -18.489 1.00 59.25 98 TYR A N 1
ATOM 821 C CA . TYR A 1 98 ? 20.418 0.924 -18.635 1.00 59.25 98 TYR A CA 1
ATOM 822 C C . TYR A 1 98 ? 19.794 1.819 -17.561 1.00 59.25 98 TYR A C 1
ATOM 824 O O . TYR A 1 98 ? 20.334 2.889 -17.278 1.00 59.25 98 TYR A O 1
ATOM 832 N N . PHE A 1 99 ? 18.693 1.388 -16.945 1.00 57.62 99 PHE A N 1
ATOM 833 C CA . PHE A 1 99 ? 18.019 2.108 -15.866 1.00 57.62 99 PHE A CA 1
ATOM 834 C C . PHE A 1 99 ? 18.104 1.267 -14.599 1.00 57.62 99 PHE A C 1
ATOM 836 O O . PHE A 1 99 ? 17.529 0.189 -14.537 1.00 57.62 99 PHE A O 1
ATOM 843 N N . SER A 1 100 ? 18.841 1.760 -13.606 1.00 55.75 100 SER A N 1
ATOM 844 C CA . SER A 1 100 ? 19.211 1.131 -12.329 1.00 55.75 100 SER A CA 1
ATOM 845 C C . SER A 1 100 ? 18.070 0.444 -11.554 1.00 55.75 100 SER A C 1
ATOM 847 O O . SER A 1 100 ? 17.670 0.922 -10.499 1.00 55.75 100 SER A O 1
ATOM 849 N N . GLY A 1 101 ? 17.582 -0.705 -12.028 1.00 58.69 101 GLY A N 1
ATOM 850 C CA . GLY A 1 101 ? 16.506 -1.464 -11.384 1.00 58.69 101 GLY A CA 1
ATOM 851 C C . GLY A 1 101 ? 15.150 -1.432 -12.088 1.00 58.69 101 GLY A C 1
ATOM 852 O O . GLY A 1 101 ? 14.251 -2.151 -11.652 1.00 58.69 101 GLY A O 1
ATOM 853 N N . ALA A 1 102 ? 14.995 -0.680 -13.182 1.00 67.38 102 ALA A N 1
ATOM 854 C CA . ALA A 1 102 ? 13.749 -0.694 -13.942 1.00 67.38 102 ALA A CA 1
ATOM 855 C C . ALA A 1 102 ? 13.553 -2.067 -14.600 1.00 67.38 102 ALA A C 1
ATOM 857 O O . ALA A 1 102 ? 14.503 -2.675 -15.089 1.00 67.38 102 ALA A O 1
ATOM 858 N N . VAL A 1 103 ? 12.320 -2.558 -14.650 1.00 77.69 103 VAL A N 1
ATOM 859 C CA . VAL A 1 103 ? 11.943 -3.722 -15.459 1.00 77.69 103 VAL A CA 1
ATOM 860 C C . VAL A 1 103 ? 11.045 -3.274 -16.601 1.00 77.69 103 VAL A C 1
ATOM 862 O O . VAL A 1 103 ? 10.350 -2.267 -16.502 1.00 77.69 103 VAL A O 1
ATOM 865 N N . PHE A 1 104 ? 11.049 -4.008 -17.703 1.00 80.06 104 PHE A N 1
ATOM 866 C CA . PHE A 1 104 ? 10.248 -3.696 -18.874 1.00 80.06 104 PHE A CA 1
ATOM 867 C C . PHE A 1 104 ? 9.761 -4.955 -19.574 1.00 80.06 104 PHE A C 1
ATOM 869 O O . PHE A 1 104 ? 10.294 -6.039 -19.363 1.00 80.06 104 PHE A O 1
ATOM 876 N N . PHE A 1 105 ? 8.765 -4.804 -20.436 1.00 81.50 105 PHE A N 1
ATOM 877 C CA . PHE A 1 105 ? 8.404 -5.823 -21.414 1.00 81.50 105 PHE A CA 1
ATOM 878 C C . PHE A 1 105 ? 8.068 -5.161 -22.752 1.00 81.50 105 PHE A C 1
ATOM 880 O O . PHE A 1 105 ? 7.625 -4.009 -22.794 1.00 81.50 105 PHE A O 1
ATOM 887 N N . ASP A 1 106 ? 8.258 -5.906 -23.838 1.00 79.44 106 ASP A N 1
ATOM 888 C CA . ASP A 1 106 ? 7.883 -5.479 -25.184 1.00 79.44 106 ASP A CA 1
ATOM 889 C C . ASP A 1 106 ? 6.588 -6.174 -25.617 1.00 79.44 106 ASP A C 1
ATOM 891 O O . ASP A 1 106 ? 6.448 -7.398 -25.537 1.00 79.44 106 ASP A O 1
ATOM 895 N N . HIS A 1 107 ? 5.623 -5.396 -26.104 1.00 77.69 107 HIS A N 1
ATOM 896 C CA . HIS A 1 107 ? 4.367 -5.912 -26.640 1.00 77.69 107 HIS A CA 1
ATOM 897 C C . HIS A 1 107 ? 3.915 -5.068 -27.835 1.00 77.69 107 HIS A C 1
ATOM 899 O O . HIS A 1 107 ? 3.889 -3.846 -27.763 1.00 77.69 107 HIS A O 1
ATOM 905 N N . ASN A 1 108 ? 3.560 -5.712 -28.953 1.00 77.81 108 ASN A N 1
ATOM 906 C CA . ASN A 1 108 ? 3.135 -5.041 -30.195 1.00 77.81 108 ASN A CA 1
ATOM 907 C C . ASN A 1 108 ? 4.094 -3.940 -30.692 1.00 77.81 108 ASN A C 1
ATOM 909 O O . ASN A 1 108 ? 3.642 -2.894 -31.147 1.00 77.81 108 ASN A O 1
ATOM 913 N N . GLN A 1 109 ? 5.410 -4.182 -30.632 1.00 79.50 109 GLN A N 1
ATOM 914 C CA . GLN A 1 109 ? 6.448 -3.201 -31.005 1.00 79.50 109 GLN A CA 1
ATOM 915 C C . GLN A 1 109 ? 6.442 -1.922 -30.143 1.00 79.50 109 GLN A C 1
ATOM 917 O O . GLN A 1 109 ? 7.037 -0.916 -30.522 1.00 79.50 109 GLN A O 1
ATOM 922 N N . GLU A 1 110 ? 5.788 -1.959 -28.981 1.00 81.31 110 GLU A N 1
ATOM 923 C CA . GLU A 1 110 ? 5.811 -0.904 -27.974 1.00 81.31 110 GLU A CA 1
ATOM 924 C C . GLU A 1 110 ? 6.513 -1.415 -26.712 1.00 81.31 110 GLU A C 1
ATOM 926 O O . GLU A 1 110 ? 6.359 -2.577 -26.326 1.00 81.31 110 GLU A O 1
ATOM 931 N N . ARG A 1 111 ? 7.267 -0.523 -26.064 1.00 81.44 111 ARG A N 1
ATOM 932 C CA . ARG A 1 111 ? 7.977 -0.796 -24.817 1.00 81.44 111 ARG A CA 1
ATOM 933 C C . ARG A 1 111 ? 7.186 -0.279 -23.622 1.00 81.44 111 ARG A C 1
ATOM 935 O O . ARG A 1 111 ? 6.651 0.837 -23.643 1.00 81.44 111 ARG A O 1
ATOM 942 N N . TYR A 1 112 ? 7.134 -1.085 -22.571 1.00 82.56 112 TYR A N 1
ATOM 943 C CA . TYR A 1 112 ? 6.432 -0.782 -21.329 1.00 82.56 112 TYR A CA 1
ATOM 944 C C . TYR A 1 112 ? 7.415 -0.872 -20.173 1.00 82.56 112 TYR A C 1
ATOM 946 O O . TYR A 1 112 ? 7.997 -1.925 -19.948 1.00 82.56 112 TYR A O 1
ATOM 954 N N . LEU A 1 113 ? 7.597 0.226 -19.448 1.00 80.81 113 LEU A N 1
ATOM 955 C CA . LEU A 1 113 ? 8.604 0.384 -18.403 1.00 80.81 113 LEU A CA 1
ATOM 956 C C . LEU A 1 113 ? 7.935 0.394 -17.026 1.00 80.81 113 LEU A C 1
ATOM 958 O O . LEU A 1 113 ? 6.857 0.967 -16.856 1.00 80.81 113 LEU A O 1
ATOM 962 N N . SER A 1 114 ? 8.562 -0.221 -16.029 1.00 78.88 114 SER A N 1
ATOM 963 C CA . SER A 1 114 ? 8.264 0.077 -14.631 1.00 78.88 114 SER A CA 1
ATOM 964 C C . SER A 1 114 ? 8.856 1.436 -14.260 1.00 78.88 114 SER A C 1
ATOM 966 O O . SER A 1 114 ? 9.709 1.980 -14.965 1.00 78.88 114 SER A O 1
ATOM 968 N N . PHE A 1 115 ? 8.437 1.981 -13.121 1.00 73.75 115 PHE A N 1
ATOM 969 C CA . PHE A 1 115 ? 9.096 3.159 -12.567 1.00 73.75 115 PHE A CA 1
ATOM 970 C C . PHE A 1 115 ? 10.533 2.773 -12.168 1.00 73.75 115 PHE A C 1
ATOM 972 O O . PHE A 1 115 ? 10.705 1.720 -11.549 1.00 73.75 115 PHE A O 1
ATOM 979 N N . PRO A 1 116 ? 11.563 3.563 -12.526 1.00 62.91 116 PRO A N 1
ATOM 980 C CA . PRO A 1 116 ? 12.962 3.177 -12.316 1.00 62.91 116 PRO A CA 1
ATOM 981 C C . PRO A 1 116 ? 13.331 2.895 -10.858 1.00 62.91 116 PRO A C 1
ATOM 983 O O . PRO A 1 116 ? 14.118 1.994 -10.593 1.00 62.91 116 PRO A O 1
ATOM 986 N N . ASP A 1 117 ? 12.699 3.614 -9.932 1.00 74.25 117 ASP A N 1
ATOM 987 C CA . ASP A 1 117 ? 13.008 3.560 -8.502 1.00 74.25 117 ASP A CA 1
ATOM 988 C C . ASP A 1 117 ? 11.898 2.873 -7.694 1.00 74.25 117 ASP A C 1
ATOM 990 O O . ASP A 1 117 ? 11.918 2.890 -6.462 1.00 74.25 117 ASP A O 1
ATOM 994 N N . GLU A 1 118 ? 10.868 2.328 -8.361 1.00 78.81 118 GLU A N 1
ATOM 995 C CA . GLU A 1 118 ? 9.642 1.911 -7.681 1.00 78.81 118 GLU A CA 1
ATOM 996 C C . GLU A 1 118 ? 8.931 0.712 -8.324 1.00 78.81 118 GLU A C 1
ATOM 998 O O . GLU A 1 118 ? 8.652 0.662 -9.521 1.00 78.81 118 GLU A O 1
ATOM 1003 N N . GLU A 1 119 ? 8.524 -0.230 -7.478 1.00 85.31 119 GLU A N 1
ATOM 1004 C CA . GLU A 1 119 ? 7.668 -1.357 -7.830 1.00 85.31 119 GLU A CA 1
ATOM 1005 C C . GLU A 1 119 ? 6.277 -1.158 -7.223 1.00 85.31 119 GLU A C 1
ATOM 1007 O O . GLU A 1 119 ? 6.137 -0.930 -6.019 1.00 85.31 119 GLU A O 1
ATOM 1012 N N . ILE A 1 120 ? 5.231 -1.287 -8.044 1.00 87.06 120 ILE A N 1
ATOM 1013 C CA . ILE A 1 120 ? 3.840 -1.202 -7.589 1.00 87.06 120 ILE A CA 1
ATOM 1014 C C . ILE A 1 120 ? 3.097 -2.465 -8.008 1.00 87.06 120 ILE A C 1
ATOM 1016 O O . ILE A 1 120 ? 2.958 -2.747 -9.199 1.00 87.06 120 ILE A O 1
ATOM 1020 N N . LEU A 1 121 ? 2.612 -3.204 -7.012 1.00 89.75 121 LEU A N 1
ATOM 1021 C CA . LEU A 1 121 ? 1.922 -4.479 -7.164 1.00 89.75 121 LEU A CA 1
ATOM 1022 C C . LEU A 1 121 ? 0.500 -4.405 -6.613 1.00 89.75 121 LEU A C 1
ATOM 1024 O O . LEU A 1 121 ? 0.270 -3.898 -5.516 1.00 89.75 121 LEU A O 1
ATOM 1028 N N . PHE A 1 122 ? -0.430 -5.002 -7.343 1.00 90.38 122 PHE A N 1
ATOM 1029 C CA . PHE A 1 122 ? -1.837 -5.153 -7.012 1.00 90.38 122 PHE A CA 1
ATOM 1030 C C . PHE A 1 122 ? -2.122 -6.624 -6.748 1.00 90.38 122 PHE A C 1
ATOM 1032 O O . PHE A 1 122 ? -1.822 -7.477 -7.580 1.00 90.38 122 PHE A O 1
ATOM 1039 N N . TYR A 1 123 ? -2.718 -6.913 -5.599 1.00 92.25 123 TYR A N 1
ATOM 1040 C CA . TYR A 1 123 ? -3.040 -8.264 -5.173 1.00 92.25 123 TYR A CA 1
ATOM 1041 C C . TYR A 1 123 ? -4.549 -8.460 -5.175 1.00 92.25 123 TYR A C 1
ATOM 1043 O O . TYR A 1 123 ? -5.288 -7.798 -4.431 1.00 92.25 123 TYR A O 1
ATOM 1051 N N . ILE A 1 124 ? -4.981 -9.377 -6.030 1.00 89.31 124 ILE A N 1
ATOM 1052 C CA . ILE A 1 124 ? -6.374 -9.616 -6.374 1.00 89.31 124 ILE A CA 1
ATOM 1053 C C . ILE A 1 124 ? -6.771 -11.003 -5.873 1.00 89.31 124 ILE A C 1
ATOM 1055 O O . ILE A 1 124 ? -6.102 -11.991 -6.181 1.00 89.31 124 ILE A O 1
ATOM 1059 N N . ASP A 1 125 ? -7.843 -11.080 -5.086 1.00 88.88 125 ASP A N 1
ATOM 1060 C CA . ASP A 1 125 ? -8.330 -12.364 -4.580 1.00 88.88 125 ASP A CA 1
ATOM 1061 C C . ASP A 1 125 ? -8.945 -13.234 -5.693 1.00 88.88 125 ASP A C 1
ATOM 1063 O O . ASP A 1 125 ? -9.116 -12.817 -6.839 1.00 88.88 125 ASP A O 1
ATOM 1067 N N . SER A 1 126 ? -9.322 -14.466 -5.348 1.00 87.19 126 SER A N 1
ATOM 1068 C CA . SER A 1 126 ? -9.963 -15.403 -6.283 1.00 87.19 126 SER A CA 1
ATOM 1069 C C . SER A 1 126 ? -11.335 -14.946 -6.794 1.00 87.19 126 SER A C 1
ATOM 1071 O O . SER A 1 126 ? -11.841 -15.508 -7.763 1.00 87.19 126 SER A O 1
ATOM 1073 N N . LYS A 1 127 ? -11.941 -13.935 -6.161 1.00 85.69 127 LYS A N 1
ATOM 1074 C CA . LYS A 1 127 ? -13.183 -13.289 -6.602 1.00 85.69 127 LYS A CA 1
ATOM 1075 C C . LYS A 1 127 ? -12.911 -12.051 -7.456 1.00 85.69 127 LYS A C 1
ATOM 1077 O O . LYS A 1 127 ? -13.859 -11.351 -7.797 1.00 85.69 127 LYS A O 1
ATOM 1082 N N . GLY A 1 128 ? -11.648 -11.762 -7.768 1.00 81.19 128 GLY A N 1
ATOM 1083 C CA . GLY A 1 128 ? -11.238 -10.608 -8.553 1.00 81.19 128 GLY A CA 1
ATOM 1084 C C . GLY A 1 128 ? -11.329 -9.266 -7.831 1.00 81.19 128 GLY A C 1
ATOM 1085 O O . GLY A 1 128 ? -11.324 -8.219 -8.477 1.00 81.19 128 GLY A O 1
ATOM 1086 N N . LEU A 1 129 ? -11.423 -9.277 -6.503 1.00 84.44 129 LEU A N 1
ATOM 1087 C CA . LEU A 1 129 ? -11.466 -8.074 -5.686 1.00 84.44 129 LEU A CA 1
ATOM 1088 C C . LEU A 1 129 ? -10.050 -7.677 -5.274 1.00 84.44 129 LEU A C 1
ATOM 1090 O O . LEU A 1 129 ? -9.277 -8.503 -4.781 1.00 84.44 129 LEU A O 1
ATOM 1094 N N . LEU A 1 130 ? -9.726 -6.389 -5.399 1.00 86.88 130 LEU A N 1
ATOM 1095 C CA . LEU A 1 130 ? -8.488 -5.854 -4.844 1.00 86.88 130 LEU A CA 1
ATOM 1096 C C . LEU A 1 130 ? -8.496 -5.985 -3.319 1.00 86.88 130 LEU A C 1
ATOM 1098 O O . LEU A 1 130 ? -9.419 -5.513 -2.656 1.00 86.88 130 LEU A O 1
ATOM 1102 N N . LYS A 1 131 ? -7.435 -6.573 -2.764 1.00 91.44 131 LYS A N 1
ATOM 1103 C CA . LYS A 1 131 ? -7.222 -6.658 -1.309 1.00 91.44 131 LYS A CA 1
ATOM 1104 C C . LYS A 1 131 ? -6.051 -5.838 -0.829 1.00 91.44 131 LYS A C 1
ATOM 1106 O O . LYS A 1 131 ? -6.063 -5.357 0.303 1.00 91.44 131 LYS A O 1
ATOM 1111 N N . HIS A 1 132 ? -5.027 -5.715 -1.661 1.00 91.50 132 HIS A N 1
ATOM 1112 C CA . HIS A 1 132 ? -3.764 -5.162 -1.226 1.00 91.50 132 HIS A CA 1
ATOM 1113 C C . HIS A 1 132 ? -3.017 -4.502 -2.384 1.00 91.50 132 HIS A C 1
ATOM 1115 O O . HIS A 1 132 ? -2.961 -5.046 -3.485 1.00 91.50 132 HIS A O 1
ATOM 1121 N N . ILE A 1 133 ? -2.443 -3.331 -2.124 1.00 90.94 133 ILE A N 1
ATOM 1122 C CA . ILE A 1 133 ? -1.461 -2.700 -3.005 1.00 90.94 133 ILE A CA 1
ATOM 1123 C C . ILE A 1 133 ? -0.154 -2.594 -2.232 1.00 90.94 133 ILE A C 1
ATOM 1125 O O . ILE A 1 133 ? -0.131 -2.050 -1.125 1.00 90.94 133 ILE A O 1
ATOM 1129 N N . LYS A 1 134 ? 0.927 -3.079 -2.836 1.00 91.69 134 LYS A N 1
ATOM 1130 C CA . LYS A 1 134 ? 2.291 -2.905 -2.347 1.00 91.69 134 LYS A CA 1
ATOM 1131 C C . LYS A 1 134 ? 3.003 -1.913 -3.249 1.00 91.69 134 LYS A C 1
ATOM 1133 O O . LYS A 1 134 ? 3.105 -2.142 -4.448 1.00 91.69 134 LYS A O 1
ATOM 1138 N N . GLN A 1 135 ? 3.522 -0.850 -2.661 1.00 88.88 135 GLN A N 1
ATOM 1139 C CA . GLN A 1 135 ? 4.424 0.086 -3.311 1.00 88.88 135 GLN A CA 1
ATOM 1140 C C . GLN A 1 135 ? 5.773 -0.005 -2.610 1.00 88.88 135 GLN A C 1
ATOM 1142 O O . GLN A 1 135 ? 5.870 0.351 -1.440 1.00 88.88 135 GLN A O 1
ATOM 1147 N N . SER A 1 136 ? 6.801 -0.460 -3.308 1.00 86.88 136 SER A N 1
ATOM 1148 C CA . SER A 1 136 ? 8.180 -0.423 -2.829 1.00 86.88 136 SER A CA 1
ATOM 1149 C C . SER A 1 136 ? 8.938 0.637 -3.606 1.00 86.88 136 SER A C 1
ATOM 1151 O O . SER A 1 136 ? 8.871 0.641 -4.828 1.00 86.88 136 SER A O 1
ATOM 1153 N N . SER A 1 137 ? 9.648 1.511 -2.904 1.00 82.81 137 SER A N 1
ATOM 1154 C CA . SER A 1 137 ? 10.530 2.507 -3.505 1.00 82.81 137 SER A CA 1
ATOM 1155 C C . SER A 1 137 ? 11.945 2.305 -2.961 1.00 82.81 137 SER A C 1
ATOM 1157 O O . SER A 1 137 ? 12.131 1.993 -1.778 1.00 82.81 137 SER A O 1
ATOM 1159 N N . TRP A 1 138 ? 12.940 2.456 -3.825 1.00 72.69 138 TRP A N 1
ATOM 1160 C CA . TRP A 1 138 ? 14.349 2.305 -3.487 1.00 72.69 138 TRP A CA 1
ATOM 1161 C C . TRP A 1 138 ? 15.165 3.380 -4.196 1.00 72.69 138 TRP A C 1
ATOM 1163 O O . TRP A 1 138 ? 14.985 3.582 -5.388 1.00 72.69 138 TRP A O 1
ATOM 1173 N N . ASP A 1 139 ? 16.047 4.061 -3.464 1.00 67.25 139 ASP A N 1
ATOM 1174 C CA . ASP A 1 139 ? 16.959 5.046 -4.050 1.00 67.25 139 ASP A CA 1
ATOM 1175 C C . ASP A 1 139 ? 18.298 4.376 -4.433 1.00 67.25 139 ASP A C 1
ATOM 1177 O O . ASP A 1 139 ? 19.067 3.993 -3.534 1.00 67.25 139 ASP A O 1
ATOM 1181 N N . PRO A 1 140 ? 18.600 4.229 -5.741 1.00 53.72 140 PRO A N 1
ATOM 1182 C CA . PRO A 1 140 ? 19.824 3.595 -6.216 1.00 53.72 140 PRO A CA 1
ATOM 1183 C C . PRO A 1 140 ? 21.086 4.426 -5.985 1.00 53.72 140 PRO A C 1
ATOM 1185 O O . PRO A 1 140 ? 22.179 3.857 -5.956 1.00 53.72 140 PRO A O 1
ATOM 1188 N N . ILE A 1 141 ? 20.971 5.751 -5.844 1.00 53.28 141 ILE A N 1
ATOM 1189 C CA . ILE A 1 141 ? 22.126 6.654 -5.927 1.00 53.28 141 ILE A CA 1
ATOM 1190 C C . ILE A 1 141 ? 22.905 6.729 -4.614 1.00 53.28 141 ILE A C 1
ATOM 1192 O O . ILE A 1 141 ? 24.059 7.149 -4.624 1.00 53.28 141 ILE A O 1
ATOM 1196 N N . ASP A 1 142 ? 22.370 6.220 -3.505 1.00 45.66 142 ASP A N 1
ATOM 1197 C CA . ASP A 1 142 ? 23.120 6.259 -2.247 1.00 45.66 142 ASP A CA 1
ATOM 1198 C C . ASP A 1 142 ? 22.942 5.040 -1.343 1.00 45.66 142 ASP A C 1
ATOM 1200 O O . ASP A 1 142 ? 23.386 5.069 -0.200 1.00 45.66 142 ASP A O 1
ATOM 1204 N N . GLY A 1 143 ? 22.276 3.966 -1.786 1.00 49.62 143 GLY A N 1
ATOM 1205 C CA . GLY A 1 143 ? 22.018 2.795 -0.932 1.00 49.62 143 GLY A CA 1
ATOM 1206 C C . GLY A 1 143 ? 21.397 3.155 0.426 1.00 49.62 143 GLY A C 1
ATOM 1207 O O . GLY A 1 143 ? 21.503 2.372 1.363 1.00 49.62 143 GLY A O 1
ATOM 1208 N N . SER A 1 144 ? 20.804 4.356 0.534 1.00 58.72 144 SER A N 1
ATOM 1209 C CA . SER A 1 144 ? 20.609 5.092 1.787 1.00 58.72 144 SER A CA 1
ATOM 1210 C C . SER A 1 144 ? 19.152 5.213 2.202 1.00 58.72 144 SER A C 1
ATOM 1212 O O . SER A 1 144 ? 18.873 5.697 3.296 1.00 58.72 144 SER A O 1
ATOM 1214 N N . TYR A 1 145 ? 18.206 4.771 1.378 1.00 69.31 145 TYR A N 1
ATOM 1215 C CA . TYR A 1 145 ? 16.790 4.861 1.700 1.00 69.31 145 TYR A CA 1
ATOM 1216 C C . TYR A 1 145 ? 15.995 3.834 0.898 1.00 69.31 145 TYR A C 1
ATOM 1218 O O . TYR A 1 145 ? 16.070 3.783 -0.328 1.00 69.31 145 TYR A O 1
ATOM 1226 N N . GLY A 1 146 ? 15.226 3.012 1.602 1.00 77.50 146 GLY A N 1
ATOM 1227 C CA . GLY A 1 1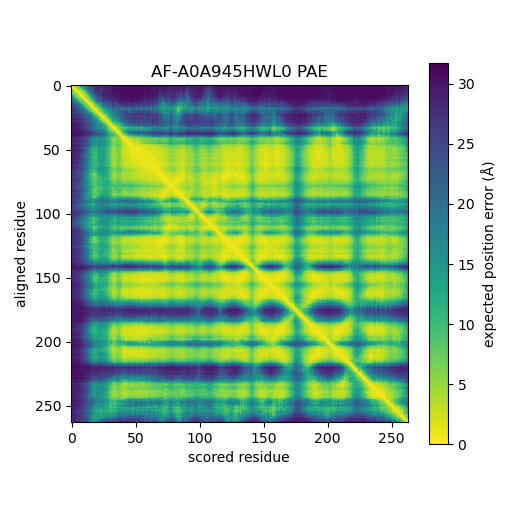46 ? 14.227 2.134 1.014 1.00 77.50 146 GLY A CA 1
ATOM 1228 C C . GLY A 1 146 ? 12.963 2.183 1.854 1.00 77.50 146 GLY A C 1
ATOM 1229 O O . GLY A 1 146 ? 13.023 2.132 3.085 1.00 77.50 146 GLY A O 1
ATOM 1230 N N . ASN A 1 147 ? 11.804 2.283 1.216 1.00 85.56 147 ASN A N 1
ATOM 1231 C CA . ASN A 1 147 ? 10.535 2.187 1.921 1.00 85.56 147 ASN A CA 1
ATOM 1232 C C . ASN A 1 147 ? 9.538 1.329 1.156 1.00 85.56 147 ASN A C 1
ATOM 1234 O O . ASN A 1 147 ? 9.620 1.103 -0.047 1.00 85.56 147 ASN A O 1
ATOM 1238 N N . THR A 1 148 ? 8.590 0.785 1.897 1.00 88.75 148 THR A N 1
ATOM 1239 C CA . THR A 1 148 ? 7.467 0.045 1.358 1.00 88.75 148 THR A CA 1
ATOM 1240 C C . THR A 1 148 ? 6.206 0.539 2.033 1.00 88.75 148 THR A C 1
ATOM 1242 O O . THR A 1 148 ? 6.123 0.591 3.260 1.00 88.75 148 THR A O 1
ATOM 1245 N N . VAL A 1 149 ? 5.218 0.888 1.220 1.00 90.00 149 VAL A N 1
ATOM 1246 C CA . VAL A 1 149 ? 3.882 1.268 1.655 1.00 90.00 149 VAL A CA 1
ATOM 1247 C C . VAL A 1 149 ? 2.903 0.196 1.208 1.00 90.00 149 VAL A C 1
ATOM 1249 O O . VAL A 1 149 ? 2.869 -0.202 0.044 1.00 90.00 149 VAL A O 1
ATOM 1252 N N . LEU A 1 150 ? 2.114 -0.281 2.158 1.00 92.00 150 LEU A N 1
ATOM 1253 C CA . LEU A 1 150 ? 1.119 -1.321 1.994 1.00 92.00 150 LEU A CA 1
ATOM 1254 C C . LEU A 1 150 ? -0.263 -0.728 2.251 1.00 92.00 150 LEU A C 1
ATOM 1256 O O . LEU A 1 150 ? -0.514 -0.158 3.315 1.00 92.00 150 LEU A O 1
ATOM 1260 N N . TYR A 1 151 ? -1.168 -0.903 1.300 1.00 91.06 151 TYR A N 1
ATOM 1261 C CA . TYR A 1 151 ? -2.539 -0.406 1.366 1.00 91.06 151 TYR A CA 1
ATOM 1262 C C . TYR A 1 151 ? -3.500 -1.587 1.357 1.00 91.06 151 TYR A C 1
ATOM 1264 O O . TYR A 1 151 ? -3.430 -2.411 0.449 1.00 91.06 151 TYR A O 1
ATOM 1272 N N . TYR A 1 152 ? -4.386 -1.681 2.346 1.00 93.31 152 TYR A N 1
ATOM 1273 C CA . TYR A 1 152 ? -5.305 -2.809 2.508 1.00 93.31 152 TYR A CA 1
ATOM 1274 C C . TYR A 1 152 ? -6.746 -2.382 2.289 1.00 93.31 152 TYR A C 1
ATOM 1276 O O . TYR A 1 152 ? -7.198 -1.392 2.864 1.00 93.31 152 TYR A O 1
ATOM 1284 N N . PHE A 1 153 ? -7.467 -3.161 1.491 1.00 91.00 153 PHE A N 1
ATOM 1285 C CA . PHE A 1 153 ? -8.819 -2.870 1.034 1.00 91.00 153 PHE A CA 1
ATOM 1286 C C . PHE A 1 153 ? -9.787 -3.935 1.537 1.00 91.00 153 PHE A C 1
ATOM 1288 O O . PHE A 1 153 ? -9.488 -5.131 1.524 1.00 91.00 153 PHE A O 1
ATOM 1295 N N . SER A 1 154 ? -10.942 -3.481 2.019 1.00 90.88 154 SER A N 1
ATOM 1296 C CA . SER A 1 154 ? -12.060 -4.368 2.317 1.00 90.88 154 SER A CA 1
ATOM 1297 C C . SER A 1 154 ? -12.855 -4.595 1.033 1.00 90.88 154 SER A C 1
ATOM 1299 O O . SER A 1 154 ? -12.626 -3.926 0.022 1.00 90.88 154 SER A O 1
ATOM 1301 N N . ASP A 1 155 ? -13.757 -5.569 1.039 1.00 86.88 155 ASP A N 1
ATOM 1302 C CA . ASP A 1 155 ? -14.573 -5.886 -0.131 1.00 86.88 155 ASP A CA 1
ATOM 1303 C C . ASP A 1 155 ? -15.324 -4.633 -0.608 1.00 86.88 155 ASP A C 1
ATOM 1305 O O . ASP A 1 155 ? -16.026 -3.986 0.167 1.00 86.88 155 ASP A O 1
ATOM 1309 N N . ASN A 1 156 ? -15.173 -4.300 -1.894 1.00 77.75 156 ASN A N 1
ATOM 1310 C CA . ASN A 1 156 ? -15.771 -3.126 -2.545 1.00 77.75 156 ASN A CA 1
ATOM 1311 C C . ASN A 1 156 ? -15.330 -1.761 -1.983 1.00 77.75 156 ASN A C 1
ATOM 1313 O O . ASN A 1 156 ? -15.930 -0.741 -2.324 1.00 77.75 156 ASN A O 1
ATOM 1317 N N . ALA A 1 157 ? -14.294 -1.712 -1.143 1.00 81.50 157 ALA A N 1
ATOM 1318 C CA . ALA A 1 157 ? -13.784 -0.451 -0.630 1.00 81.50 157 ALA A CA 1
ATOM 1319 C C . ALA A 1 157 ? -13.148 0.376 -1.745 1.00 81.50 157 ALA A C 1
ATOM 1321 O O . ALA A 1 157 ? -12.342 -0.112 -2.539 1.00 81.50 157 ALA A O 1
ATOM 1322 N N . THR A 1 158 ? -13.459 1.666 -1.759 1.00 75.50 158 THR A N 1
ATOM 1323 C CA . THR A 1 158 ? -12.856 2.618 -2.687 1.00 75.50 158 THR A CA 1
ATOM 1324 C C . THR A 1 158 ? -11.627 3.299 -2.109 1.00 75.50 158 THR A C 1
ATOM 1326 O O . THR A 1 158 ? -10.932 3.979 -2.852 1.00 75.50 158 THR A O 1
ATOM 1329 N N . HIS A 1 159 ? -11.349 3.110 -0.819 1.00 80.56 159 HIS A N 1
ATOM 1330 C CA . HIS A 1 159 ? -10.175 3.587 -0.092 1.00 80.56 159 HIS A CA 1
ATOM 1331 C C . HIS A 1 159 ? -9.603 2.455 0.775 1.00 80.56 159 HIS A C 1
ATOM 1333 O O . HIS A 1 159 ? -10.335 1.526 1.124 1.00 80.56 159 HIS A O 1
ATOM 1339 N N . PRO A 1 160 ? -8.317 2.497 1.162 1.00 87.56 160 PRO A N 1
ATOM 1340 C CA . PRO A 1 160 ? -7.797 1.517 2.101 1.00 87.56 160 PRO A CA 1
ATOM 1341 C C . PRO A 1 160 ? -8.410 1.713 3.495 1.00 87.56 160 PRO A C 1
ATOM 1343 O O . PRO A 1 160 ? -8.588 2.843 3.947 1.00 87.56 160 PRO A O 1
ATOM 1346 N N . PHE A 1 161 ? -8.683 0.617 4.205 1.00 91.56 161 PHE A N 1
ATOM 1347 C CA . PHE A 1 161 ? -9.045 0.648 5.631 1.00 91.56 161 PHE A CA 1
ATOM 1348 C C . PHE A 1 161 ? -7.814 0.651 6.539 1.00 91.56 161 PHE A C 1
ATOM 1350 O O . PHE A 1 161 ? -7.880 1.048 7.704 1.00 91.56 161 PHE A O 1
ATOM 1357 N N . PHE A 1 162 ? -6.676 0.206 6.011 1.00 93.75 162 PHE A N 1
ATOM 1358 C CA . PHE A 1 162 ? -5.422 0.170 6.739 1.00 93.75 162 PHE A CA 1
ATOM 1359 C C . PHE A 1 162 ? -4.255 0.493 5.815 1.00 93.75 162 PHE A C 1
ATOM 1361 O O . PHE A 1 162 ? -4.175 -0.001 4.690 1.00 93.75 162 PHE A O 1
ATOM 1368 N N . ILE A 1 163 ? -3.350 1.331 6.310 1.00 91.88 163 ILE A N 1
ATOM 1369 C CA . ILE A 1 163 ? -2.116 1.710 5.630 1.00 91.88 163 ILE A CA 1
ATOM 1370 C C . ILE A 1 163 ? -0.966 1.342 6.552 1.00 91.88 163 ILE A C 1
ATOM 1372 O O . ILE A 1 163 ? -0.928 1.782 7.706 1.00 91.88 163 ILE A O 1
ATOM 1376 N N . TYR A 1 164 ? -0.028 0.555 6.039 1.00 92.00 164 TYR A N 1
ATOM 1377 C CA . TYR A 1 164 ? 1.198 0.211 6.736 1.00 92.00 164 TYR A CA 1
ATOM 1378 C C . TYR A 1 164 ? 2.396 0.602 5.889 1.00 92.00 164 TYR A C 1
ATOM 1380 O O . TYR A 1 164 ? 2.634 0.024 4.838 1.00 92.00 164 TYR A O 1
ATOM 1388 N N . GLU A 1 165 ? 3.154 1.581 6.352 1.00 90.44 165 GLU A N 1
ATOM 1389 C CA . GLU A 1 165 ? 4.423 1.946 5.741 1.00 90.44 165 GLU A CA 1
ATOM 1390 C C . GLU A 1 165 ? 5.554 1.519 6.663 1.00 90.44 165 GLU A C 1
ATOM 1392 O O . GLU A 1 165 ? 5.495 1.720 7.876 1.00 90.44 165 GLU A O 1
ATOM 1397 N N . TYR A 1 166 ? 6.609 0.973 6.086 1.00 88.56 166 TYR A N 1
ATOM 1398 C CA . TYR A 1 166 ? 7.860 0.755 6.782 1.00 88.56 166 TYR A CA 1
ATOM 1399 C C . TYR A 1 166 ? 9.020 1.091 5.862 1.00 88.56 166 TYR A C 1
ATOM 1401 O O . TYR A 1 166 ? 8.913 1.004 4.642 1.00 88.56 166 TYR A O 1
ATOM 1409 N N . GLY A 1 167 ? 10.141 1.478 6.444 1.00 84.00 167 GLY A N 1
ATOM 1410 C CA . GLY A 1 167 ? 11.325 1.772 5.661 1.00 84.00 167 GLY A CA 1
ATOM 1411 C C . GLY A 1 167 ? 12.578 1.776 6.500 1.00 84.00 167 GLY A C 1
ATOM 1412 O O . GLY A 1 167 ? 12.536 1.847 7.733 1.00 84.00 167 GLY A O 1
ATOM 1413 N N . ASN A 1 168 ? 13.690 1.691 5.794 1.00 78.56 168 ASN A N 1
ATOM 1414 C CA . ASN A 1 16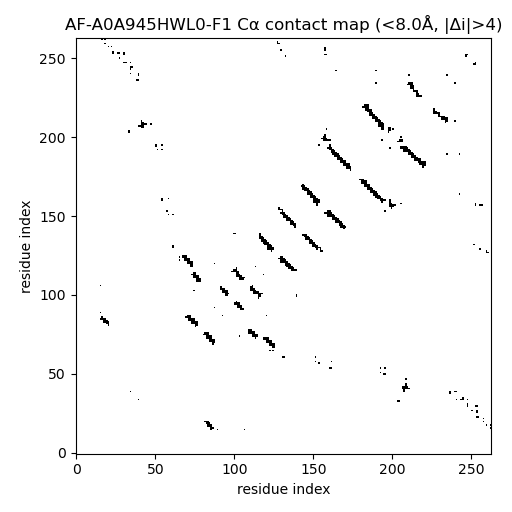8 ? 15.024 1.787 6.331 1.00 78.56 168 ASN A CA 1
ATOM 1415 C C . ASN A 1 168 ? 15.743 2.956 5.671 1.00 78.56 168 ASN A C 1
ATOM 1417 O O . ASN A 1 168 ? 15.605 3.187 4.472 1.00 78.56 168 ASN A O 1
ATOM 1421 N N . TYR A 1 169 ? 16.524 3.689 6.451 1.00 71.00 169 TYR A N 1
ATOM 1422 C CA . TYR A 1 169 ? 17.416 4.684 5.887 1.00 71.00 169 TYR A CA 1
ATOM 1423 C C . TYR A 1 169 ? 18.751 4.696 6.598 1.00 71.00 169 TYR A C 1
ATOM 1425 O O . TYR A 1 169 ? 18.843 4.446 7.803 1.00 71.00 169 TYR A O 1
ATOM 1433 N N . TYR A 1 170 ? 19.773 4.999 5.819 1.00 69.19 170 TYR A N 1
ATOM 1434 C CA . TYR A 1 170 ? 21.148 5.058 6.238 1.00 69.19 170 TYR A CA 1
ATOM 1435 C C . TYR A 1 170 ? 21.477 6.508 6.526 1.00 69.19 170 TYR A C 1
ATOM 1437 O O . TYR A 1 170 ? 21.167 7.416 5.752 1.00 69.19 170 TYR A O 1
ATOM 1445 N N . ARG A 1 171 ? 22.107 6.734 7.669 1.00 61.91 171 ARG A N 1
ATOM 1446 C CA . ARG A 1 171 ? 22.716 8.013 7.983 1.00 61.91 171 ARG A CA 1
ATOM 1447 C C . ARG A 1 171 ? 24.204 7.788 8.166 1.00 61.91 171 ARG A C 1
ATOM 1449 O O . ARG A 1 171 ? 24.611 7.027 9.041 1.00 61.91 171 ARG A O 1
ATOM 1456 N N . ARG A 1 172 ? 24.998 8.469 7.342 1.00 59.62 172 ARG A N 1
ATOM 1457 C CA . ARG A 1 172 ? 26.443 8.567 7.521 1.00 59.62 172 ARG A CA 1
ATOM 1458 C C . ARG A 1 172 ? 26.719 9.702 8.502 1.00 59.62 172 ARG A C 1
ATOM 1460 O O . ARG A 1 172 ? 26.680 10.869 8.118 1.00 59.62 172 ARG A O 1
ATOM 1467 N N . ASP A 1 173 ? 26.942 9.375 9.772 1.00 58.59 173 ASP A N 1
ATOM 1468 C CA . ASP A 1 173 ? 27.327 10.384 10.761 1.00 58.59 173 ASP A CA 1
ATOM 1469 C C . ASP A 1 173 ? 28.845 10.624 10.715 1.00 58.59 173 ASP A C 1
ATOM 1471 O O . ASP A 1 173 ? 29.654 9.710 10.889 1.00 58.59 173 ASP A O 1
ATOM 1475 N N . TYR A 1 174 ? 29.226 11.884 10.492 1.00 54.12 174 TYR A N 1
ATOM 1476 C CA . TYR A 1 174 ? 30.583 12.386 10.687 1.00 54.12 174 TYR A CA 1
ATOM 1477 C C . TYR A 1 174 ? 30.629 13.074 12.054 1.00 54.12 174 TYR A C 1
ATOM 1479 O O . TYR A 1 174 ? 30.344 14.264 12.168 1.00 54.12 174 TYR A O 1
ATOM 1487 N N . GLY A 1 175 ? 30.915 12.324 13.118 1.00 51.69 175 GLY A N 1
ATOM 1488 C CA . GLY A 1 175 ? 31.188 12.936 14.421 1.00 51.69 175 GLY A CA 1
ATOM 1489 C C . GLY A 1 175 ? 32.461 13.789 14.362 1.00 51.69 175 GLY A C 1
ATOM 1490 O O . GLY A 1 175 ? 33.411 13.419 13.667 1.00 51.69 175 GLY A O 1
ATOM 1491 N N . GLU A 1 176 ? 32.511 14.907 15.095 1.00 42.41 176 GLU A N 1
ATOM 1492 C CA . GLU A 1 176 ? 33.768 15.643 15.292 1.00 42.41 176 GLU A CA 1
ATOM 1493 C C . GLU A 1 176 ? 34.830 14.687 15.865 1.00 42.41 176 GLU A C 1
ATOM 1495 O O . GLU A 1 176 ? 34.659 14.119 16.942 1.00 42.41 176 GLU A O 1
ATOM 1500 N N . GLY A 1 177 ? 35.911 14.463 15.110 1.00 52.53 177 GLY A N 1
ATOM 1501 C CA . GLY A 1 177 ? 37.004 13.555 15.482 1.00 52.53 177 GLY A CA 1
ATOM 1502 C C . GLY A 1 177 ? 36.874 12.102 15.000 1.00 52.53 177 GLY A C 1
ATOM 1503 O O . GLY A 1 177 ? 37.759 11.295 15.286 1.00 52.53 177 GLY A O 1
ATOM 1504 N N . ALA A 1 178 ? 35.827 11.737 14.251 1.00 50.81 178 ALA A N 1
ATOM 1505 C CA . ALA A 1 178 ? 35.691 10.387 13.704 1.00 50.81 178 ALA A CA 1
ATOM 1506 C C . ALA A 1 178 ? 36.617 10.164 12.488 1.00 50.81 178 ALA A C 1
ATOM 1508 O O . ALA A 1 178 ? 36.493 10.825 11.461 1.00 50.81 178 ALA A O 1
ATOM 1509 N N . ILE A 1 179 ? 37.528 9.187 12.586 1.00 50.56 179 ILE A N 1
ATOM 1510 C CA . ILE A 1 179 ? 38.460 8.801 11.504 1.00 50.56 179 ILE A CA 1
ATOM 1511 C C . ILE A 1 179 ? 37.742 7.995 10.401 1.00 50.56 179 ILE A C 1
ATOM 1513 O O . ILE A 1 179 ? 38.249 7.874 9.286 1.00 50.56 179 ILE A O 1
ATOM 1517 N N . ARG A 1 180 ? 36.555 7.436 10.684 1.00 51.78 180 ARG A N 1
ATOM 1518 C CA . ARG A 1 180 ? 35.744 6.682 9.717 1.00 51.78 180 ARG A CA 1
ATOM 1519 C C . ARG A 1 180 ? 34.248 6.959 9.906 1.00 51.78 180 ARG A C 1
ATOM 1521 O O . ARG A 1 180 ? 33.817 7.080 11.053 1.00 51.78 180 ARG A O 1
ATOM 1528 N N . PRO A 1 181 ? 33.466 7.030 8.813 1.00 52.88 181 PRO A N 1
ATOM 1529 C CA . PRO A 1 181 ? 32.012 7.102 8.898 1.00 52.88 181 PRO A CA 1
ATOM 1530 C C . PRO A 1 181 ? 31.455 5.882 9.638 1.00 52.88 181 PRO A C 1
ATOM 1532 O O . PRO A 1 181 ? 31.940 4.766 9.451 1.00 52.88 181 PRO A O 1
ATOM 1535 N N . THR A 1 182 ? 30.445 6.099 10.480 1.00 55.28 182 THR A N 1
ATOM 1536 C CA . THR A 1 182 ? 29.621 5.015 11.032 1.00 55.28 182 THR A CA 1
ATOM 1537 C C . THR A 1 182 ? 28.317 4.967 10.254 1.00 55.28 182 THR A C 1
ATOM 1539 O O . THR A 1 182 ? 27.611 5.973 10.161 1.00 55.28 182 THR A O 1
ATOM 1542 N N . ASP A 1 183 ? 28.016 3.805 9.680 1.00 58.69 183 ASP A N 1
ATOM 1543 C CA . ASP A 1 183 ? 26.767 3.584 8.963 1.00 58.69 183 ASP A CA 1
ATOM 1544 C C . ASP A 1 183 ? 25.670 3.246 9.975 1.00 58.69 183 ASP A C 1
ATOM 1546 O O . ASP A 1 183 ? 25.728 2.233 10.680 1.00 58.69 183 ASP A O 1
ATOM 1550 N N . ILE A 1 184 ? 24.671 4.123 10.079 1.00 60.81 184 ILE A N 1
ATOM 1551 C CA . ILE A 1 184 ? 23.550 3.951 11.000 1.00 60.81 184 ILE A CA 1
ATOM 1552 C C . ILE A 1 184 ? 22.291 3.604 10.213 1.00 60.81 184 ILE A C 1
ATOM 1554 O O . ILE A 1 184 ? 21.790 4.422 9.447 1.00 60.81 184 ILE A O 1
ATOM 1558 N N . ASN A 1 185 ? 21.754 2.408 10.459 1.00 69.38 185 ASN A N 1
ATOM 1559 C CA . ASN A 1 185 ? 20.508 1.927 9.866 1.00 69.38 185 ASN A CA 1
ATOM 1560 C C . ASN A 1 185 ? 19.303 2.259 10.744 1.00 69.38 185 ASN A C 1
ATOM 1562 O O . ASN A 1 185 ? 19.024 1.574 11.725 1.00 69.38 185 ASN A O 1
ATOM 1566 N N . HIS A 1 186 ? 18.552 3.289 10.389 1.00 72.44 186 HIS A N 1
ATOM 1567 C CA . HIS A 1 186 ? 17.295 3.609 11.052 1.00 72.44 186 HIS A CA 1
ATOM 1568 C C . HIS A 1 186 ? 16.142 2.835 10.422 1.00 72.44 186 HIS A C 1
ATOM 1570 O O . HIS A 1 186 ? 16.044 2.776 9.202 1.00 72.44 186 HIS A O 1
ATOM 1576 N N . LEU A 1 187 ? 15.241 2.299 11.249 1.00 81.25 187 LEU A N 1
ATOM 1577 C CA . LEU A 1 187 ? 14.002 1.668 10.794 1.00 81.25 187 LEU A CA 1
ATOM 1578 C C . LEU A 1 187 ? 12.806 2.467 11.294 1.00 81.25 187 LEU A C 1
ATOM 1580 O O . LEU A 1 187 ? 12.757 2.876 12.457 1.00 81.25 187 LEU A O 1
ATOM 1584 N N . TYR A 1 188 ? 11.801 2.647 10.451 1.00 84.69 188 TYR A N 1
ATOM 1585 C CA . TYR A 1 188 ? 10.544 3.256 10.860 1.00 84.69 188 TYR A CA 1
ATOM 1586 C C . TYR A 1 188 ? 9.350 2.433 10.399 1.00 84.69 188 TYR A C 1
ATOM 1588 O O . TYR A 1 188 ? 9.416 1.700 9.418 1.00 84.69 188 TYR A O 1
ATOM 1596 N N . GLU A 1 189 ? 8.252 2.581 11.131 1.00 89.19 189 GLU A N 1
ATOM 1597 C CA . GLU A 1 189 ? 6.963 1.982 10.819 1.00 89.19 189 GLU A CA 1
ATOM 1598 C C . GLU A 1 189 ? 5.858 3.010 11.076 1.00 89.19 189 GLU A C 1
ATOM 1600 O O . GLU A 1 189 ? 5.814 3.635 12.138 1.00 89.19 189 GLU A O 1
ATOM 1605 N N . ASN A 1 190 ? 4.932 3.149 10.140 1.00 90.31 190 ASN A N 1
ATOM 1606 C CA . ASN A 1 190 ? 3.765 4.013 10.217 1.00 90.31 190 ASN A CA 1
ATOM 1607 C C . ASN A 1 190 ? 2.516 3.159 9.987 1.00 90.31 190 ASN A C 1
ATOM 1609 O O . ASN A 1 190 ? 2.479 2.333 9.081 1.00 90.31 190 ASN A O 1
ATOM 1613 N N . ARG A 1 191 ? 1.487 3.340 10.815 1.00 92.50 191 ARG A N 1
ATOM 1614 C CA . ARG A 1 191 ? 0.218 2.603 10.736 1.00 92.50 191 ARG A CA 1
ATOM 1615 C C . ARG A 1 191 ? -0.932 3.594 10.776 1.00 92.50 191 ARG A C 1
ATOM 1617 O O . ARG A 1 191 ? -1.084 4.280 11.786 1.00 92.50 191 ARG A O 1
ATOM 1624 N N . VAL A 1 192 ? -1.750 3.644 9.734 1.00 91.62 192 VAL A N 1
ATOM 1625 C CA . VAL A 1 192 ? -2.951 4.490 9.676 1.00 91.62 192 VAL A CA 1
ATOM 1626 C C . VAL A 1 192 ? -4.177 3.594 9.564 1.00 91.62 192 VAL A C 1
ATOM 1628 O O . VAL A 1 192 ? -4.238 2.724 8.701 1.00 91.62 192 VAL A O 1
ATOM 1631 N N . TYR A 1 193 ? -5.132 3.795 10.464 1.00 93.06 193 TYR A N 1
ATOM 1632 C CA . TYR A 1 193 ? -6.376 3.042 10.570 1.00 93.06 193 TYR A CA 1
ATOM 1633 C C . TYR A 1 193 ? -7.516 3.952 10.130 1.00 93.06 193 TYR A C 1
ATOM 1635 O O . TYR A 1 193 ? -7.674 5.049 10.676 1.00 93.06 193 TYR A O 1
ATOM 1643 N N . LEU A 1 194 ? -8.310 3.487 9.172 1.00 90.44 194 LEU A N 1
ATOM 1644 C CA . LEU A 1 194 ? -9.485 4.181 8.671 1.00 90.44 194 LEU A CA 1
ATOM 1645 C C . LEU A 1 194 ? -10.728 3.355 9.008 1.00 90.44 194 LEU A C 1
ATOM 1647 O O . LEU A 1 194 ? -10.703 2.128 8.916 1.00 90.44 194 LEU A O 1
ATOM 1651 N N . GLN A 1 195 ? -11.808 4.018 9.419 1.00 91.06 195 GLN A N 1
ATOM 1652 C CA . GLN A 1 195 ? -13.067 3.354 9.753 1.00 91.06 195 GLN A CA 1
ATOM 1653 C C . GLN A 1 195 ? -13.575 2.578 8.534 1.00 91.06 195 GLN A C 1
ATOM 1655 O O . GLN A 1 195 ? -13.829 3.191 7.495 1.00 91.06 195 GLN A O 1
ATOM 1660 N N . ILE A 1 196 ? -13.777 1.262 8.664 1.00 88.94 196 ILE A N 1
ATOM 1661 C CA . ILE A 1 196 ? -14.033 0.363 7.522 1.00 88.94 196 ILE A CA 1
ATOM 1662 C C . ILE A 1 196 ? -15.225 0.849 6.692 1.00 88.94 196 ILE A C 1
ATOM 1664 O O . ILE A 1 196 ? -15.113 0.999 5.479 1.00 88.94 196 ILE A O 1
ATOM 1668 N N . GLN A 1 197 ? -16.343 1.182 7.338 1.00 86.06 197 GLN A N 1
ATOM 1669 C CA . GLN A 1 197 ? -17.557 1.623 6.640 1.00 86.06 197 GLN A CA 1
ATOM 1670 C C . GLN A 1 197 ? -17.362 2.918 5.839 1.00 86.06 197 GLN A C 1
ATOM 1672 O O . GLN A 1 197 ? -17.960 3.081 4.780 1.00 86.06 197 GLN A O 1
ATOM 1677 N N . SER A 1 198 ? -16.488 3.818 6.301 1.00 81.12 198 SER A N 1
ATOM 1678 C CA . SER A 1 198 ? -16.196 5.070 5.590 1.00 81.12 198 SER A CA 1
ATOM 1679 C C . SER A 1 198 ? -15.359 4.861 4.325 1.00 81.12 198 SER A C 1
ATOM 1681 O O . SER A 1 198 ? -15.295 5.745 3.481 1.00 81.12 198 SER A O 1
ATOM 1683 N N . THR A 1 199 ? -14.727 3.693 4.164 1.00 80.50 199 THR A N 1
ATOM 1684 C CA . THR A 1 199 ? -13.838 3.424 3.024 1.00 80.50 199 THR A CA 1
ATOM 1685 C C . THR A 1 199 ? -14.564 3.072 1.731 1.00 80.50 199 THR A C 1
ATOM 1687 O O . THR A 1 199 ? -13.943 3.105 0.670 1.00 80.50 199 THR A O 1
ATOM 1690 N N . GLY A 1 200 ? -15.852 2.728 1.808 1.00 74.56 200 GLY A N 1
ATOM 1691 C CA . GLY A 1 200 ? -16.692 2.420 0.647 1.00 74.56 200 GLY A CA 1
ATOM 1692 C C . GLY A 1 200 ? -17.513 3.603 0.132 1.00 74.56 200 GLY A C 1
ATOM 1693 O O . GLY A 1 200 ? -18.130 3.482 -0.922 1.00 74.56 200 GLY A O 1
ATOM 1694 N N . ASN A 1 201 ? -17.550 4.729 0.856 1.00 69.75 201 ASN A N 1
ATOM 1695 C CA . ASN A 1 201 ? -18.291 5.907 0.415 1.00 69.75 201 ASN A CA 1
ATOM 1696 C C . ASN A 1 201 ? -17.429 6.733 -0.550 1.00 69.75 201 ASN A C 1
ATOM 1698 O O . ASN A 1 201 ? -16.350 7.189 -0.186 1.00 69.75 201 ASN A O 1
ATOM 1702 N N . THR A 1 202 ? -17.900 6.925 -1.782 1.00 62.78 202 THR A N 1
ATOM 1703 C CA . THR A 1 202 ? -17.199 7.726 -2.794 1.00 62.78 202 THR A CA 1
ATOM 1704 C C . THR A 1 202 ? -17.424 9.225 -2.656 1.00 62.78 202 THR A C 1
ATOM 1706 O O . THR A 1 202 ? -16.699 9.990 -3.289 1.00 62.78 202 THR A O 1
ATOM 1709 N N . GLU A 1 203 ? -18.440 9.632 -1.896 1.00 60.47 203 GLU A N 1
ATOM 1710 C CA . GLU A 1 203 ? -18.838 11.034 -1.734 1.00 60.47 203 GLU A CA 1
ATOM 1711 C C . GLU A 1 203 ? -18.158 11.701 -0.530 1.00 60.47 203 GLU A C 1
ATOM 1713 O O . GLU A 1 203 ? -18.015 12.921 -0.514 1.00 60.47 203 GLU A O 1
ATOM 1718 N N . ASP A 1 204 ? -17.663 10.904 0.426 1.00 69.38 204 ASP A N 1
ATOM 1719 C CA . ASP A 1 204 ? -17.031 11.374 1.660 1.00 69.38 204 ASP A CA 1
ATOM 1720 C C . ASP A 1 204 ? -15.573 10.920 1.777 1.00 69.38 204 ASP A C 1
ATOM 1722 O O . ASP A 1 204 ? -15.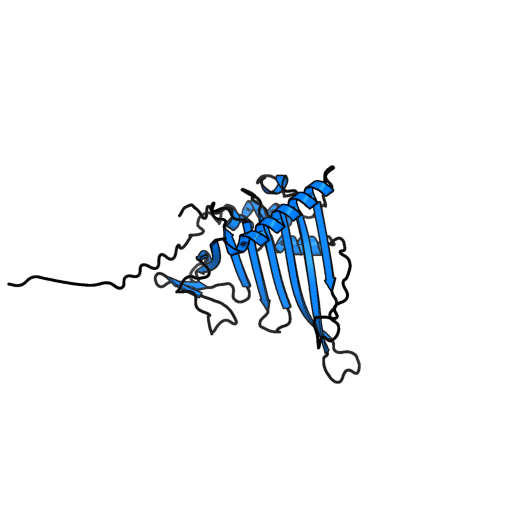181 9.847 1.318 1.00 69.38 204 ASP A O 1
ATOM 1726 N N . CYS A 1 205 ? -14.767 11.709 2.485 1.00 75.50 205 CYS A N 1
ATOM 1727 C CA . CYS A 1 205 ? -13.407 11.309 2.822 1.00 75.50 205 CYS A CA 1
ATOM 1728 C C . CYS A 1 205 ? -13.405 10.228 3.910 1.00 75.50 205 CYS A C 1
ATOM 1730 O O . CYS A 1 205 ? -14.140 10.345 4.898 1.00 75.50 205 CYS A O 1
ATOM 1732 N N . PRO A 1 206 ? -12.566 9.184 3.777 1.00 81.12 206 PRO A N 1
ATOM 1733 C CA . PRO A 1 206 ? -12.541 8.109 4.752 1.00 81.12 206 PRO A CA 1
ATOM 1734 C C . PRO A 1 206 ? -12.055 8.642 6.104 1.00 81.12 206 PRO A C 1
ATOM 1736 O O . PRO A 1 206 ? -11.093 9.409 6.196 1.00 81.12 206 PRO A O 1
ATOM 1739 N N . ARG A 1 207 ? -12.731 8.230 7.176 1.00 86.69 207 ARG A N 1
ATOM 1740 C CA . ARG A 1 207 ? -12.487 8.731 8.530 1.00 86.69 207 ARG A CA 1
ATOM 1741 C C . ARG A 1 207 ? -11.284 8.030 9.134 1.00 86.69 207 ARG A C 1
ATOM 1743 O O . ARG A 1 207 ? -11.296 6.812 9.308 1.00 86.69 207 ARG A O 1
ATOM 1750 N N . ILE A 1 208 ? -10.260 8.792 9.499 1.00 88.50 208 ILE A N 1
ATOM 1751 C CA . ILE A 1 208 ? -9.069 8.258 10.163 1.00 88.50 208 ILE A CA 1
ATOM 1752 C C . ILE A 1 208 ? -9.359 8.134 11.649 1.00 88.50 208 ILE A C 1
ATOM 1754 O O . ILE A 1 208 ? -9.651 9.124 12.307 1.00 88.50 208 ILE A O 1
ATOM 1758 N N . ILE A 1 209 ? -9.253 6.919 12.181 1.00 91.50 209 ILE A N 1
ATOM 1759 C CA . ILE A 1 209 ? -9.590 6.628 13.581 1.00 91.50 209 ILE A CA 1
ATOM 1760 C C . ILE A 1 209 ? -8.365 6.469 14.475 1.00 91.50 209 ILE A C 1
ATOM 1762 O O . ILE A 1 209 ? -8.455 6.548 15.700 1.00 91.50 209 ILE A O 1
ATOM 1766 N N . LYS A 1 210 ? -7.197 6.220 13.871 1.00 91.19 210 LYS A N 1
ATOM 1767 C CA . LYS A 1 210 ? -5.925 6.102 14.584 1.00 91.19 210 LYS A CA 1
ATOM 1768 C C . LYS A 1 210 ? -4.750 6.238 13.624 1.00 91.19 210 LYS A C 1
ATOM 1770 O O . LYS A 1 210 ? -4.764 5.651 12.547 1.00 91.19 210 LYS A O 1
ATOM 1775 N N . ALA A 1 211 ? -3.694 6.923 14.047 1.00 90.62 211 ALA A N 1
ATOM 1776 C CA . ALA A 1 211 ? -2.429 6.981 13.320 1.00 90.62 211 ALA A CA 1
ATOM 1777 C C . ALA A 1 211 ? -1.260 6.801 14.293 1.00 90.62 211 ALA A C 1
ATOM 1779 O O . ALA A 1 211 ? -1.154 7.517 15.289 1.00 90.62 211 ALA A O 1
ATOM 1780 N N . LEU A 1 212 ? -0.394 5.825 14.022 1.00 91.38 212 LEU A N 1
ATOM 1781 C CA . LEU A 1 212 ? 0.741 5.467 14.865 1.00 91.38 212 LEU A CA 1
ATOM 1782 C C . LEU A 1 212 ? 2.045 5.533 14.079 1.00 91.38 212 LEU A C 1
ATOM 1784 O O . LEU A 1 212 ? 2.100 5.131 12.921 1.00 91.38 212 LEU A O 1
ATOM 1788 N N . THR A 1 213 ? 3.108 5.954 14.751 1.00 89.06 213 THR A N 1
ATOM 1789 C CA . THR A 1 213 ? 4.486 5.867 14.277 1.00 89.06 213 THR A CA 1
ATOM 1790 C C . THR A 1 213 ? 5.335 5.115 15.300 1.00 89.06 213 THR A C 1
ATOM 1792 O O . THR A 1 213 ? 5.216 5.323 16.509 1.00 89.06 213 THR A O 1
ATOM 1795 N N . LYS A 1 214 ? 6.234 4.268 14.810 1.00 86.94 214 LYS A N 1
ATOM 1796 C CA . LYS A 1 214 ? 7.317 3.637 15.567 1.00 86.94 214 LYS A CA 1
ATOM 1797 C C . LYS A 1 214 ? 8.626 3.952 14.849 1.00 86.94 214 LYS A C 1
ATOM 1799 O O . LYS A 1 214 ? 8.684 3.942 13.622 1.00 86.94 214 LYS A O 1
ATOM 1804 N N . PHE A 1 215 ? 9.656 4.294 15.610 1.00 80.31 215 PHE A N 1
ATOM 1805 C CA . PHE A 1 215 ? 10.977 4.625 15.078 1.00 80.31 215 PHE A CA 1
ATOM 1806 C C . PHE A 1 215 ? 12.030 3.895 15.892 1.00 80.31 215 PHE A C 1
ATOM 1808 O O . PHE A 1 215 ? 12.107 4.089 17.105 1.00 80.31 215 PHE A O 1
ATOM 1815 N N . ARG A 1 216 ? 12.829 3.062 15.238 1.00 76.88 216 ARG A N 1
ATOM 1816 C CA . ARG A 1 216 ? 13.934 2.332 15.851 1.00 76.88 216 ARG A CA 1
ATOM 1817 C C . ARG A 1 216 ? 15.221 2.980 15.368 1.00 76.88 216 ARG A C 1
ATOM 1819 O O . ARG A 1 216 ? 15.499 3.026 14.168 1.00 76.88 216 ARG A O 1
ATOM 1826 N N . LYS A 1 217 ? 15.984 3.530 16.309 1.00 68.50 217 LYS A N 1
ATOM 1827 C CA . LYS A 1 217 ? 17.295 4.086 16.002 1.00 68.50 217 LYS A CA 1
ATOM 1828 C C . LYS A 1 217 ? 18.240 2.911 15.752 1.00 68.50 217 LYS A C 1
ATOM 1830 O O . LYS A 1 217 ? 18.333 2.040 16.610 1.00 68.50 217 LYS A O 1
ATOM 1835 N N . GLY A 1 218 ? 18.903 2.879 14.599 1.00 62.09 218 GLY A N 1
ATOM 1836 C CA . GLY A 1 218 ? 20.068 2.018 14.449 1.00 62.09 218 GLY A CA 1
ATOM 1837 C C . GLY A 1 218 ? 21.158 2.499 15.387 1.00 62.09 218 GLY A C 1
ATOM 1838 O O . GLY A 1 218 ? 21.376 3.702 15.517 1.00 62.09 218 GLY A O 1
ATOM 1839 N N . GLU A 1 219 ? 21.845 1.579 16.033 1.00 57.19 219 GLU A N 1
ATOM 1840 C CA . GLU A 1 219 ? 23.207 1.811 16.507 1.00 57.19 219 GLU A CA 1
ATOM 1841 C C . GLU A 1 219 ? 24.118 0.984 15.606 1.00 57.19 219 GLU A C 1
ATOM 1843 O O . GLU A 1 219 ? 23.654 -0.030 15.111 1.00 57.19 219 GLU A O 1
ATOM 1848 N N . SER A 1 220 ? 25.346 1.441 15.330 1.00 50.28 220 SER A N 1
ATOM 1849 C CA . SER A 1 220 ? 26.365 0.791 14.477 1.00 50.28 220 SER A CA 1
ATOM 1850 C C . SER A 1 220 ? 26.183 -0.738 14.342 1.00 50.28 220 SER A C 1
ATOM 1852 O O . SER A 1 220 ? 26.722 -1.500 15.144 1.00 50.28 220 SER A O 1
ATOM 1854 N N . LEU A 1 221 ? 25.406 -1.206 13.355 1.00 48.19 221 LEU A N 1
ATOM 1855 C CA . LEU A 1 221 ? 24.977 -2.606 13.316 1.00 48.19 221 LEU A CA 1
ATOM 1856 C C . LEU A 1 221 ? 26.040 -3.444 12.607 1.00 48.19 221 LEU A C 1
ATOM 1858 O O . LEU A 1 221 ? 26.055 -3.535 11.383 1.00 48.19 221 LEU A O 1
ATOM 1862 N N . THR A 1 222 ? 26.859 -4.155 13.377 1.00 46.03 222 THR A N 1
ATOM 1863 C CA . THR A 1 222 ? 27.349 -5.469 12.938 1.00 46.03 222 THR A CA 1
ATOM 1864 C C . THR A 1 222 ? 26.262 -6.550 13.066 1.00 46.03 222 THR A C 1
ATOM 1866 O O . THR A 1 222 ? 26.416 -7.604 12.452 1.00 46.03 222 THR A O 1
ATOM 1869 N N . LYS A 1 223 ? 25.144 -6.312 13.785 1.00 44.56 223 LYS A N 1
ATOM 1870 C CA . LYS A 1 223 ? 23.993 -7.239 13.890 1.00 44.56 223 LYS A CA 1
ATOM 1871 C C . LYS A 1 223 ? 22.652 -6.534 14.132 1.00 44.56 223 LYS A C 1
ATOM 1873 O O . LYS A 1 223 ? 22.510 -5.802 15.097 1.00 44.56 223 LYS A O 1
ATOM 1878 N N . ILE A 1 224 ? 21.643 -6.846 13.311 1.00 47.34 224 ILE A N 1
ATOM 1879 C CA . ILE A 1 224 ? 20.243 -6.352 13.380 1.00 47.34 224 ILE A CA 1
ATOM 1880 C C . ILE A 1 224 ? 19.511 -6.762 14.683 1.00 47.34 224 ILE A C 1
A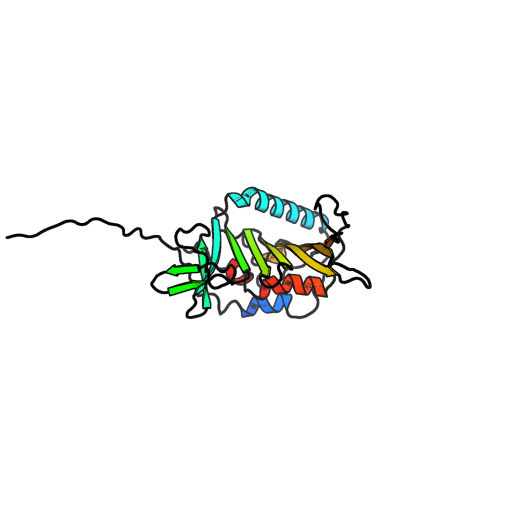TOM 1882 O O . ILE A 1 224 ? 18.479 -6.192 15.030 1.00 47.34 224 ILE A O 1
ATOM 1886 N N . GLU A 1 225 ? 20.057 -7.723 15.430 1.00 47.47 225 GLU A N 1
ATOM 1887 C CA . GLU A 1 225 ? 19.432 -8.363 16.597 1.00 47.47 225 GLU A CA 1
ATOM 1888 C C . GLU A 1 225 ? 19.407 -7.492 17.877 1.00 47.47 225 GLU A C 1
ATOM 1890 O O . GLU A 1 225 ? 18.718 -7.850 18.827 1.00 47.47 225 GLU A O 1
ATOM 1895 N N . GLU A 1 226 ? 20.084 -6.334 17.907 1.00 45.06 226 GLU A N 1
ATOM 1896 C CA . GLU A 1 226 ? 20.215 -5.467 19.103 1.00 45.06 226 GLU A CA 1
ATOM 1897 C C . GLU A 1 226 ? 19.341 -4.194 19.076 1.00 45.06 226 GLU A C 1
ATOM 1899 O O . GLU A 1 226 ? 19.537 -3.259 19.854 1.00 45.06 226 GLU A O 1
ATOM 1904 N N . LEU A 1 227 ? 18.347 -4.118 18.189 1.00 51.62 227 LEU A N 1
ATOM 1905 C CA . LEU A 1 227 ? 17.474 -2.944 18.106 1.00 51.62 227 LEU A CA 1
ATOM 1906 C C . LEU A 1 227 ? 16.516 -2.864 19.306 1.00 51.62 227 LEU A C 1
ATOM 1908 O O . LEU A 1 227 ? 15.586 -3.664 19.422 1.00 51.62 227 LEU A O 1
ATOM 1912 N N . GLN A 1 228 ? 16.677 -1.842 20.155 1.00 52.41 228 GLN A N 1
ATOM 1913 C CA . GLN A 1 228 ? 15.722 -1.556 21.230 1.00 52.41 228 GLN A CA 1
ATOM 1914 C C . GLN A 1 228 ? 14.322 -1.274 20.661 1.00 52.41 228 GLN A C 1
ATOM 1916 O O . GLN A 1 228 ? 14.123 -0.396 19.813 1.00 52.41 228 GLN A O 1
ATOM 1921 N N . GLU A 1 229 ? 13.322 -2.011 21.150 1.00 53.44 229 GLU A N 1
ATOM 1922 C CA . GLU A 1 229 ? 11.928 -1.758 20.808 1.00 53.44 229 GLU A CA 1
ATOM 1923 C C . GLU A 1 229 ? 11.463 -0.421 21.388 1.00 53.44 229 GLU A C 1
ATOM 1925 O O . GLU A 1 229 ? 11.355 -0.242 22.598 1.00 53.44 229 GLU A O 1
ATOM 1930 N N . THR A 1 230 ? 11.118 0.521 20.516 1.00 60.31 230 THR A N 1
ATOM 1931 C CA . THR A 1 230 ? 10.449 1.755 20.927 1.00 60.31 230 THR A CA 1
ATOM 1932 C C . THR A 1 230 ? 8.927 1.576 20.948 1.00 60.31 230 THR A C 1
ATOM 1934 O O . THR A 1 230 ? 8.363 0.899 20.081 1.00 60.31 230 THR A O 1
ATOM 1937 N N . PRO A 1 231 ? 8.213 2.174 21.918 1.00 66.81 231 PRO A N 1
ATOM 1938 C CA . PRO A 1 231 ? 6.757 2.112 21.954 1.00 66.81 231 PRO A CA 1
ATOM 1939 C C . PRO A 1 231 ? 6.143 2.886 20.779 1.00 66.81 231 PRO A C 1
ATOM 1941 O O . PRO A 1 231 ? 6.716 3.861 20.285 1.00 66.81 231 PRO A O 1
ATOM 1944 N N . ASN A 1 232 ? 4.942 2.478 20.360 1.00 77.31 232 ASN A N 1
ATOM 1945 C CA . ASN A 1 232 ? 4.156 3.229 19.378 1.00 77.31 232 ASN A CA 1
ATOM 1946 C C . ASN A 1 232 ? 3.825 4.627 19.921 1.00 77.31 232 ASN A C 1
ATOM 1948 O O . ASN A 1 232 ? 3.399 4.762 21.068 1.00 77.31 232 ASN A O 1
ATOM 1952 N N . ARG A 1 233 ? 3.952 5.651 19.076 1.00 83.25 233 ARG A N 1
ATOM 1953 C CA . ARG A 1 233 ? 3.541 7.033 19.364 1.00 83.25 233 ARG A CA 1
ATOM 1954 C C . ARG A 1 233 ? 2.446 7.465 18.397 1.00 83.25 233 ARG A C 1
ATOM 1956 O O . ARG A 1 233 ? 2.387 6.947 17.283 1.00 83.25 233 ARG A O 1
ATOM 1963 N N . SER A 1 234 ? 1.599 8.409 18.798 1.00 85.44 234 SER A N 1
ATOM 1964 C CA . SER A 1 234 ? 0.678 9.063 17.862 1.00 85.44 234 SER A CA 1
ATOM 1965 C C . SER A 1 234 ? 1.471 9.781 16.773 1.00 85.44 234 SER A C 1
ATOM 1967 O O . SER A 1 234 ? 2.507 10.385 17.052 1.00 85.44 234 SER A O 1
ATOM 1969 N N . MET A 1 235 ? 1.007 9.675 15.532 1.00 85.94 235 MET A N 1
ATOM 1970 C CA . MET A 1 235 ? 1.624 10.364 14.401 1.00 85.94 235 MET A CA 1
ATOM 1971 C C . MET A 1 235 ? 1.269 11.854 14.433 1.00 85.94 235 MET A C 1
ATOM 1973 O O . MET A 1 235 ? 0.121 12.200 14.704 1.00 85.94 235 MET A O 1
ATOM 1977 N N . ASP A 1 236 ? 2.234 12.730 14.156 1.00 84.3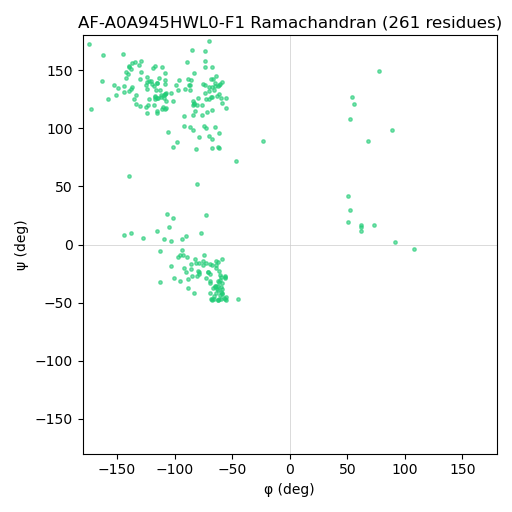1 236 ASP A N 1
ATOM 1978 C CA . ASP A 1 236 ? 1.956 14.154 13.975 1.00 84.31 236 ASP A CA 1
ATOM 1979 C C . ASP A 1 236 ? 1.259 14.425 12.629 1.00 84.31 236 ASP A C 1
ATOM 1981 O O . ASP A 1 236 ? 1.369 13.644 11.679 1.00 84.31 236 ASP A O 1
ATOM 1985 N N . ASN A 1 237 ? 0.561 15.559 12.532 1.00 77.44 237 ASN A N 1
ATOM 1986 C CA . ASN A 1 237 ? -0.223 15.916 11.345 1.00 77.44 237 ASN A CA 1
ATOM 1987 C C . ASN A 1 237 ? 0.630 16.054 10.074 1.00 77.44 237 ASN A C 1
ATOM 1989 O O . ASN A 1 237 ? 0.149 15.752 8.984 1.00 77.44 237 ASN A O 1
ATOM 1993 N N . GLY A 1 238 ? 1.887 16.497 10.185 1.00 78.62 238 GLY A N 1
ATOM 1994 C CA . GLY A 1 238 ? 2.778 16.641 9.033 1.00 78.62 238 GLY A CA 1
ATOM 1995 C C . GLY A 1 238 ? 3.140 15.283 8.439 1.00 78.62 238 GLY A C 1
ATOM 1996 O O . GLY A 1 238 ? 2.994 15.060 7.234 1.00 78.62 238 GLY A O 1
ATOM 1997 N N . LYS A 1 239 ? 3.539 14.343 9.298 1.00 80.62 239 LYS A N 1
ATOM 1998 C CA . LYS A 1 239 ? 3.857 12.968 8.909 1.00 80.62 239 LYS A CA 1
ATOM 1999 C C . LYS A 1 239 ? 2.629 12.195 8.426 1.00 80.62 239 LYS A C 1
ATOM 2001 O O . LYS A 1 239 ? 2.728 11.449 7.449 1.00 80.62 239 LYS A O 1
ATOM 2006 N N . LEU A 1 240 ? 1.472 12.415 9.047 1.00 80.19 240 LEU A N 1
ATOM 2007 C CA . LEU A 1 240 ? 0.204 11.835 8.609 1.00 80.19 240 LEU A CA 1
ATOM 2008 C C . LEU A 1 240 ? -0.170 12.319 7.206 1.00 80.19 240 LEU A C 1
ATOM 2010 O O . LEU A 1 240 ? -0.423 11.499 6.328 1.00 80.19 240 LEU A O 1
ATOM 2014 N N . ASN A 1 241 ? -0.089 13.626 6.954 1.00 77.38 241 ASN A N 1
ATOM 2015 C CA . ASN A 1 241 ? -0.326 14.184 5.623 1.00 77.38 241 ASN A CA 1
ATOM 2016 C C . ASN A 1 241 ? 0.651 13.618 4.584 1.00 77.38 241 ASN A C 1
ATOM 2018 O O . ASN A 1 241 ? 0.231 13.302 3.476 1.00 77.38 241 ASN A O 1
ATOM 2022 N N . LYS A 1 242 ? 1.936 13.450 4.927 1.00 77.75 242 LYS A N 1
ATOM 2023 C CA . LYS A 1 242 ? 2.922 12.830 4.024 1.00 77.75 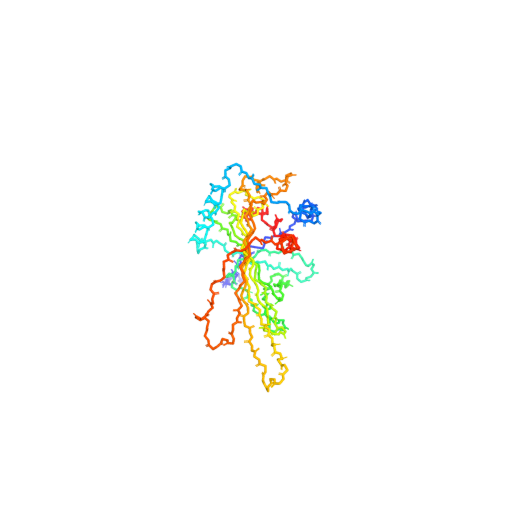242 LYS A CA 1
ATOM 2024 C C . LYS A 1 242 ? 2.542 11.384 3.677 1.00 77.75 242 LYS A C 1
ATOM 2026 O O . LYS A 1 242 ? 2.533 11.031 2.504 1.00 77.75 242 LYS A O 1
ATOM 2031 N N . THR A 1 243 ? 2.178 10.588 4.683 1.00 77.06 243 THR A N 1
ATOM 2032 C CA . THR A 1 243 ? 1.759 9.182 4.510 1.00 77.06 243 THR A CA 1
ATOM 2033 C C . THR A 1 243 ? 0.489 9.068 3.657 1.00 77.06 243 THR A C 1
ATOM 2035 O O . THR A 1 243 ? 0.340 8.141 2.873 1.00 77.06 243 THR A O 1
ATOM 2038 N N . LEU A 1 244 ? -0.443 10.016 3.785 1.00 75.25 244 LEU A N 1
ATOM 2039 C CA . LEU A 1 244 ? -1.690 10.025 3.013 1.00 75.25 244 LEU A CA 1
ATOM 2040 C C . LEU A 1 244 ? -1.517 10.585 1.595 1.00 75.25 244 LEU A C 1
ATOM 2042 O O . LEU A 1 244 ? -2.256 10.203 0.693 1.00 75.25 244 LEU A O 1
ATOM 2046 N N . ARG A 1 245 ?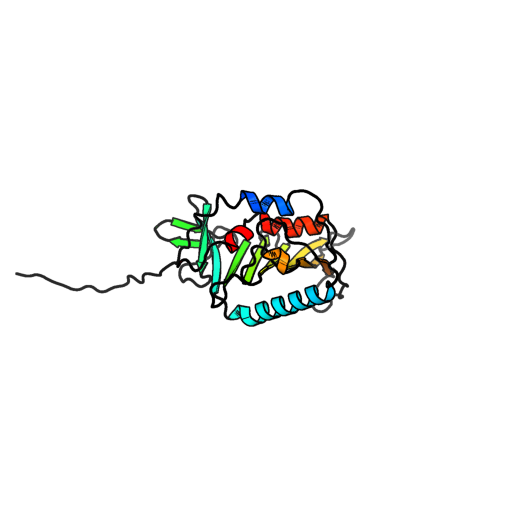 -0.543 11.469 1.361 1.00 67.50 245 ARG A N 1
ATOM 2047 C CA . ARG A 1 245 ? -0.256 12.003 0.020 1.00 67.50 245 ARG A CA 1
ATOM 2048 C C . ARG A 1 245 ? 0.343 10.961 -0.920 1.00 67.50 245 ARG A C 1
ATOM 2050 O O . ARG A 1 245 ? -0.006 10.978 -2.098 1.00 67.50 245 ARG A O 1
ATOM 2057 N N . SER A 1 246 ? 1.134 10.008 -0.417 1.00 63.81 246 SER A N 1
ATOM 2058 C CA . SER A 1 246 ? 1.698 8.929 -1.250 1.00 63.81 246 SER A CA 1
ATOM 2059 C C . SER A 1 246 ? 0.622 8.063 -1.922 1.00 63.81 246 SER A C 1
ATOM 2061 O O . SER A 1 246 ? 0.846 7.545 -3.013 1.00 63.81 246 SER A O 1
ATOM 2063 N N . LEU A 1 247 ? -0.566 7.945 -1.313 1.00 58.59 247 LEU A N 1
ATOM 2064 C CA . LEU A 1 247 ? -1.739 7.292 -1.916 1.00 58.59 247 LEU A CA 1
ATOM 2065 C C . LEU A 1 247 ? -2.266 8.029 -3.147 1.00 58.59 247 LEU A C 1
ATOM 2067 O O . LEU A 1 247 ? -2.781 7.404 -4.077 1.00 58.59 247 LEU A O 1
ATOM 2071 N N . LEU A 1 248 ? -2.196 9.359 -3.112 1.00 54.69 248 LEU A N 1
ATOM 2072 C CA . LEU A 1 248 ? -2.815 10.241 -4.091 1.00 54.69 248 LEU A CA 1
ATOM 2073 C C . LEU A 1 248 ? -1.918 10.530 -5.284 1.00 54.69 248 LEU A C 1
ATOM 2075 O O . LEU A 1 248 ? -2.417 10.595 -6.403 1.00 54.69 248 LEU A O 1
ATOM 2079 N N . GLU A 1 249 ? -0.614 10.677 -5.060 1.00 55.53 249 GLU A N 1
ATOM 2080 C CA . GLU A 1 249 ? 0.335 11.086 -6.103 1.00 55.53 249 GLU A CA 1
ATOM 2081 C C . GLU A 1 249 ? 0.401 10.095 -7.275 1.00 55.53 249 GLU A C 1
ATOM 2083 O O . GLU A 1 249 ? 0.727 10.486 -8.392 1.00 55.53 249 GLU A O 1
ATOM 2088 N N . LYS A 1 250 ? 0.010 8.833 -7.057 1.00 57.41 250 LYS A N 1
ATOM 2089 C CA . LYS A 1 250 ? 0.068 7.771 -8.075 1.00 57.41 250 LYS A CA 1
ATOM 2090 C C . LYS A 1 250 ? -1.282 7.222 -8.506 1.00 57.41 250 LYS A C 1
ATOM 2092 O O . LYS A 1 250 ? -1.339 6.186 -9.162 1.00 57.41 250 LYS A O 1
ATOM 2097 N N . ASN A 1 251 ? -2.376 7.885 -8.126 1.00 58.50 251 ASN A N 1
ATOM 2098 C CA . ASN A 1 251 ? -3.736 7.459 -8.466 1.00 58.50 251 ASN A CA 1
ATOM 2099 C C . ASN A 1 251 ? -4.039 5.986 -8.107 1.00 58.50 251 ASN A C 1
ATOM 2101 O O . ASN A 1 251 ? -4.873 5.350 -8.752 1.00 58.50 251 ASN A O 1
ATOM 2105 N N . LEU A 1 252 ? -3.402 5.428 -7.069 1.00 64.75 252 LEU A N 1
ATOM 2106 C CA . LEU A 1 252 ? -3.591 4.022 -6.668 1.00 64.75 252 LEU A CA 1
ATOM 2107 C C . LEU A 1 252 ? -5.047 3.728 -6.285 1.00 64.75 252 LEU A C 1
ATOM 2109 O O . LEU A 1 252 ? -5.559 2.639 -6.523 1.00 64.75 252 LEU A O 1
ATOM 2113 N N . VAL A 1 253 ? -5.728 4.748 -5.764 1.00 57.62 253 VAL A N 1
ATOM 2114 C CA . VAL A 1 253 ? -7.156 4.746 -5.421 1.00 57.62 253 VAL A CA 1
ATOM 2115 C C . VAL A 1 253 ? -8.066 4.743 -6.664 1.00 57.62 253 VAL A C 1
ATOM 2117 O O . VAL A 1 253 ? -9.217 4.323 -6.605 1.00 57.62 253 VAL A O 1
ATOM 2120 N N . VAL A 1 254 ? -7.576 5.219 -7.810 1.00 56.56 254 VAL A N 1
ATOM 2121 C CA . VAL A 1 254 ? -8.295 5.136 -9.094 1.00 56.56 254 VAL A CA 1
ATOM 2122 C C . VAL A 1 254 ? -8.062 3.763 -9.724 1.00 56.56 254 VAL A C 1
ATOM 2124 O O . VAL A 1 254 ? -9.004 3.125 -10.191 1.00 56.56 254 VAL A O 1
ATOM 2127 N N . LEU A 1 255 ? -6.825 3.264 -9.660 1.00 57.16 255 LEU A N 1
ATOM 2128 C CA . LEU A 1 255 ? -6.456 1.920 -10.111 1.00 57.16 255 LEU A CA 1
ATOM 2129 C C . LEU A 1 255 ? -7.237 0.830 -9.366 1.00 57.16 255 LEU A C 1
ATOM 2131 O O . LEU A 1 255 ? -7.697 -0.118 -9.996 1.00 57.16 255 LEU A O 1
ATOM 2135 N N . SER A 1 256 ? -7.485 1.008 -8.063 1.00 51.56 256 SER A N 1
ATOM 2136 C CA . SER A 1 256 ? -8.293 0.080 -7.263 1.00 51.56 256 SER A CA 1
ATOM 2137 C C . SER A 1 256 ? -9.758 -0.035 -7.686 1.00 51.56 256 SER A C 1
ATOM 2139 O O . SER A 1 256 ? -10.422 -0.993 -7.301 1.00 51.56 256 SER A O 1
ATOM 2141 N N . ARG A 1 257 ? -10.271 0.926 -8.463 1.00 53.16 257 ARG A N 1
ATOM 2142 C CA . ARG A 1 257 ? -11.655 0.955 -8.968 1.00 53.16 257 ARG A CA 1
ATOM 2143 C C . ARG A 1 257 ? -11.790 0.405 -10.381 1.00 53.16 257 ARG A C 1
ATOM 2145 O O . ARG A 1 257 ? -12.908 0.240 -10.867 1.00 53.16 257 ARG A O 1
ATOM 2152 N N . THR A 1 258 ? -10.676 0.171 -11.071 1.00 53.06 258 THR A N 1
ATOM 2153 C CA . THR A 1 258 ? -10.732 -0.403 -12.414 1.00 53.06 258 THR A CA 1
ATOM 2154 C C . THR A 1 258 ? -11.237 -1.827 -12.270 1.00 53.06 258 THR A C 1
ATOM 2156 O O . THR A 1 258 ? -10.720 -2.581 -11.452 1.00 53.06 258 THR A O 1
ATOM 2159 N N . ASN A 1 259 ? -12.283 -2.184 -13.013 1.00 46.69 259 ASN A N 1
ATOM 2160 C CA . ASN A 1 259 ? -12.808 -3.539 -12.990 1.00 46.69 259 ASN A CA 1
ATOM 2161 C C . ASN A 1 259 ? -11.758 -4.465 -13.618 1.00 46.69 259 ASN A C 1
ATOM 2163 O O . ASN A 1 259 ? -11.714 -4.632 -14.833 1.00 46.69 259 ASN A O 1
ATOM 2167 N N . ILE A 1 260 ? -10.870 -5.011 -12.784 1.00 49.78 260 ILE A N 1
ATOM 2168 C CA . ILE A 1 260 ? -9.795 -5.920 -13.202 1.00 49.78 260 ILE A CA 1
ATOM 2169 C C . ILE A 1 260 ? -10.393 -7.217 -13.778 1.00 49.78 260 ILE A C 1
ATOM 2171 O O . ILE A 1 260 ? -9.744 -7.894 -14.568 1.00 49.78 260 ILE A O 1
ATOM 2175 N N . LEU A 1 261 ? -11.657 -7.508 -13.444 1.00 38.25 261 LEU A N 1
ATOM 2176 C CA . LEU A 1 261 ? -12.461 -8.615 -13.963 1.00 38.25 261 LEU A CA 1
ATOM 2177 C C . LEU A 1 261 ? -13.278 -8.290 -15.222 1.00 38.25 261 LEU A C 1
ATOM 2179 O O . LEU A 1 261 ? -14.073 -9.116 -15.659 1.00 38.25 261 LEU A O 1
ATOM 2183 N N . GLY A 1 262 ? -13.108 -7.118 -15.836 1.00 35.09 262 GLY A N 1
ATOM 2184 C CA . GLY A 1 262 ? -13.620 -6.864 -17.190 1.00 35.09 262 GLY A CA 1
ATOM 2185 C C . GLY A 1 262 ? -12.832 -7.590 -18.291 1.00 35.09 262 GLY A C 1
ATOM 2186 O O . GLY A 1 262 ? -12.783 -7.083 -19.412 1.00 35.09 262 GLY A O 1
ATOM 2187 N N . LEU A 1 263 ? -12.188 -8.710 -17.943 1.00 34.78 263 LEU A N 1
ATOM 2188 C CA . LEU A 1 263 ? -11.354 -9.586 -18.759 1.00 34.78 263 LEU A CA 1
ATOM 2189 C C . LEU A 1 263 ? -11.870 -11.025 -18.667 1.00 34.78 263 LEU A C 1
ATOM 2191 O O . LEU A 1 263 ? -11.920 -11.546 -17.529 1.00 34.78 263 LEU A O 1
#

Sequence (263 aa):
MRFSFLTFIYQMTSFVWLIAATNFIQFQKTTSDCFTKGTTEIFVPDNLNKEIQDIRELYSRIEKDKSTYKVLQMFQRERDQSVFLVEKDHENIVMDAYFSGAVFFDHNQERYLSFPDEEILFYIDSKGLLKHIKQSSWDPIDGSYGNTVLYYFSDNATHPFFIYEYGNYYRRDYGEGAIRPTDINHLYENRVYLQIQSTGNTEDCPRIIKALTKFRKGESLTKIEELQETPNRSMDNGKLNKTLRSLLEKNLVVLSRTNILGL

Mean predicted aligned error: 12.58 Å

Solvent-accessible surface area (backbone atoms only — not comparable to full-atom values): 15150 Å² total; per-residue (Å²): 139,84,81,89,83,84,89,84,84,85,78,74,75,74,77,72,65,72,49,74,58,77,79,50,80,77,56,59,71,68,66,49,57,67,63,67,66,79,81,88,65,76,44,82,58,97,57,46,73,57,55,54,48,53,49,51,53,51,52,51,50,50,67,71,52,49,88,75,31,51,48,29,30,50,31,28,31,69,91,77,61,52,49,34,43,38,58,68,84,47,95,62,66,42,76,40,89,88,40,83,73,13,38,31,34,76,54,94,97,40,54,30,35,32,52,49,47,39,50,43,38,39,32,23,42,95,84,54,45,59,39,36,37,43,37,38,40,45,48,78,91,66,80,30,43,38,38,38,41,36,38,31,34,49,91,83,33,60,38,53,29,36,37,43,35,38,35,42,36,51,44,78,48,81,55,95,87,56,94,62,75,46,63,24,54,30,38,41,39,39,42,39,36,28,43,62,79,37,13,52,43,90,91,53,67,59,42,34,54,45,47,35,32,33,62,34,70,40,62,76,61,92,54,85,88,74,63,66,85,54,73,78,37,77,51,52,67,69,61,46,46,54,65,51,35,64,50,56,81,67,43,53,55,55,59,63,66,52,68,77,63,82,111

Secondary structure (DSSP, 8-state):
------------------EE-TTHHHHHHHHSHHHHSS---B---TTHHHHHHHHHHHHHHHHHHGGGSEEEEEEEETTT--EEEEETT-TT-EE-TTTTT-EEEEETTEEEE-BTTEEEEEEE-TTS-EEEEEEEEE-TTTS-EEEEEEEE--TT-SS-SEEEEEEEEEEEE--TT-SS-EEEEEEEEEEEEE-GGGGG-SSSPPPEEEEEEEEE---S-S-GGG-PPPPPEEPPHHHHHHHHHHHHHTTHHHHTTS-TT--

Nearest PDB structures (foldseek):
  5prn-assembly1_A  TM=2.894E-01  e=1.132E+00  Pseudogemmobacter blasticus

Radius of gyration: 22.18 Å; Cα contacts (8 Å, |Δi|>4): 471; chains: 1; bounding box: 57×51×82 Å

pLDDT: mean 70.46, std 19.79, range [24.02, 96.56]

Foldseek 3Di:
DDDDDDDDDDPPVLPFVWPFPPVFPVLLPQVCVQLPDDDQDADADPCLVVQVVVLVVLVVVCVVCQVQWFKWKWWAWPPPRTITTGGPPRPFWAADPVQQGKIWGDDPNTIIIDDSFKIWMWTAHPVRATAKIKIWGHDPPPNFKIKIKMFGADGQFLGGQKIKMKMWGWDFDDDDVDPDTQTKIKIKIKMWGFRRVQRNDSNDRTRTNFIWMWIWTGDRDPDPVPTDGDDIDGDDPVVVSVSVVVCSVVPVSSVSPPSPVVD